Protein AF-A0AAE1NYM2-F1 (afdb_monomer)

Organism: NCBI:txid1843537

Sequence (283 aa):
MLSRGSVRLRVCVRASVSADPLTLTLTPPTHTPRRPSSTLPLPPPRNPYTPRTAQREEDVIERKRNKSQLTPWHYNKQHYKPPQPLTEDEEAMECLKTQRSLFGHYGSRSGINPSKAWPSKEELALEREWERVAHPHTVQHMIDISRKERQEEQMIIKQRQDDISRKLLSLEKWKNDLNTRVAKQEKLAREAKEKKERLIDEVRDILGFRVDPRDERFKEALELKEKEEKKRSKAAKKLAKEQRMLDQLRKEVEGKEEEKEGDKDDGEKEGDEGKSLHGKVIV

Foldseek 3Di:
DDDDDDDDDDDDDDDDDDDDDDDDDDDDDDDDDDDDPPPPPDPPPPPCPDVVNVVVVVVVVVVVVDPPPDDPVVVCVVVLQQDDQDDPVRVVVDDLVVLLVSCVSNNCNNVRDCVSVDDDPVRVVVVVVVCCVVPVDDPVRVVVVVVVVVVVVVVVVVVVVVVVVVVVVCVVVVVVVVVVVVVVVVVVVVVVVVVVVVLQVVLCVVVVDPDDCVDPVSVVSSVVVVVVVVVVVVVVVVVVVVVVVVVVVVCVVVVVVVVVVPPDDDDDDDDDDDDDDDDDDDD

Mean predicted aligned error: 18.76 Å

Structure (mmCIF, N/CA/C/O backbone):
data_AF-A0AAE1NYM2-F1
#
_entry.id   AF-A0AAE1NYM2-F1
#
loop_
_atom_site.group_PDB
_atom_site.id
_atom_site.type_symbol
_atom_site.label_atom_id
_atom_site.label_alt_id
_atom_site.label_comp_id
_atom_site.label_asym_id
_atom_site.label_entity_id
_atom_site.label_seq_id
_atom_site.pdbx_PDB_ins_code
_atom_site.Cartn_x
_atom_site.Cartn_y
_atom_site.Cartn_z
_atom_site.occupancy
_atom_site.B_iso_or_equiv
_atom_site.auth_seq_id
_atom_site.auth_comp_id
_atom_site.auth_asym_id
_atom_site.auth_atom_id
_atom_site.pdbx_PDB_model_num
ATOM 1 N N . MET A 1 1 ? 41.661 -15.047 13.854 1.00 42.00 1 MET A N 1
ATOM 2 C CA . MET A 1 1 ? 42.208 -15.784 12.698 1.00 42.00 1 MET A CA 1
ATOM 3 C C . MET A 1 1 ? 41.966 -14.966 11.438 1.00 42.00 1 MET A C 1
ATOM 5 O O . MET A 1 1 ? 40.845 -14.526 11.255 1.00 42.00 1 MET A O 1
ATOM 9 N N . LEU A 1 2 ? 43.025 -14.798 10.631 1.00 48.44 2 LEU A N 1
ATOM 10 C CA . LEU A 1 2 ? 43.040 -14.467 9.191 1.00 48.44 2 LEU A CA 1
ATOM 11 C C . LEU A 1 2 ? 42.565 -13.042 8.820 1.00 48.44 2 LEU A C 1
ATOM 13 O O . LEU A 1 2 ? 41.380 -12.767 8.753 1.00 48.44 2 LEU A O 1
ATOM 17 N N . SER A 1 3 ? 43.442 -12.034 8.786 1.00 37.88 3 SER A N 1
ATOM 18 C CA . SER A 1 3 ? 44.553 -11.735 7.850 1.00 37.88 3 SER A CA 1
ATOM 19 C C . SER A 1 3 ? 44.110 -10.829 6.691 1.00 37.88 3 SER A C 1
ATOM 21 O O . SER A 1 3 ? 43.335 -11.213 5.821 1.00 37.88 3 SER A O 1
ATOM 23 N N . A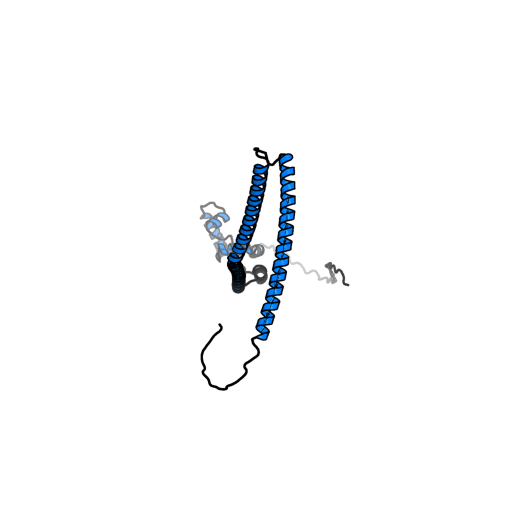RG A 1 4 ? 44.622 -9.592 6.724 1.00 50.31 4 ARG A N 1
ATOM 24 C CA . ARG A 1 4 ? 44.492 -8.549 5.700 1.00 50.31 4 ARG A CA 1
ATOM 25 C C . ARG A 1 4 ? 45.418 -8.885 4.527 1.00 50.31 4 ARG A C 1
ATOM 27 O O . ARG A 1 4 ? 46.620 -9.012 4.733 1.00 50.31 4 ARG A O 1
ATOM 34 N N . GLY A 1 5 ? 44.882 -8.959 3.310 1.00 41.53 5 GLY A N 1
ATOM 35 C CA . GLY A 1 5 ? 45.654 -9.165 2.081 1.00 41.53 5 GLY A CA 1
ATOM 36 C C . GLY A 1 5 ? 45.464 -8.013 1.098 1.00 41.53 5 GLY A C 1
ATOM 37 O O . GLY A 1 5 ? 44.485 -7.979 0.364 1.00 41.53 5 GLY A O 1
ATOM 38 N N . SER A 1 6 ? 46.405 -7.069 1.108 1.00 45.75 6 SER A N 1
ATOM 39 C CA . SER A 1 6 ? 46.578 -6.025 0.093 1.00 45.75 6 SER A CA 1
ATOM 40 C C . SER A 1 6 ? 47.388 -6.600 -1.068 1.00 45.75 6 SER A C 1
ATOM 42 O O . SER A 1 6 ? 48.475 -7.129 -0.840 1.00 45.75 6 SER A O 1
ATOM 44 N N . VAL A 1 7 ? 46.890 -6.496 -2.303 1.00 50.41 7 VAL A N 1
ATOM 45 C CA . VAL A 1 7 ? 47.630 -6.911 -3.504 1.00 50.41 7 VAL A CA 1
ATOM 46 C C . VAL A 1 7 ? 47.907 -5.683 -4.366 1.00 50.41 7 VAL A C 1
ATOM 48 O O . VAL A 1 7 ? 47.047 -5.184 -5.085 1.00 50.41 7 VAL A O 1
ATOM 51 N N . ARG A 1 8 ? 49.147 -5.190 -4.270 1.00 46.59 8 ARG A N 1
ATOM 52 C CA . ARG A 1 8 ? 49.779 -4.284 -5.237 1.00 46.59 8 ARG A CA 1
ATOM 53 C C . ARG A 1 8 ? 50.330 -5.124 -6.388 1.00 46.59 8 ARG A C 1
ATOM 55 O O . ARG A 1 8 ? 51.277 -5.880 -6.182 1.00 46.59 8 ARG A O 1
ATOM 62 N N . LEU A 1 9 ? 49.807 -4.948 -7.597 1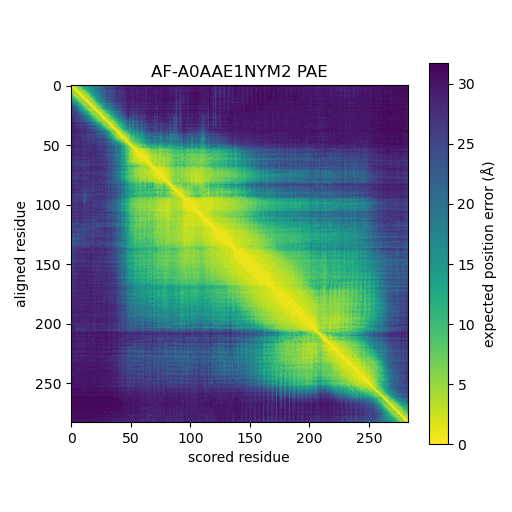.00 43.69 9 LEU A N 1
ATOM 63 C CA . LEU A 1 9 ? 50.438 -5.455 -8.815 1.00 43.69 9 LEU A CA 1
ATOM 64 C C . LEU A 1 9 ? 51.475 -4.434 -9.303 1.00 43.69 9 LEU A C 1
ATOM 66 O O . LEU A 1 9 ? 51.135 -3.362 -9.797 1.00 43.69 9 LEU A O 1
ATOM 70 N N . ARG A 1 10 ? 52.758 -4.766 -9.117 1.00 45.41 10 ARG A N 1
ATOM 71 C CA . ARG A 1 10 ? 53.887 -4.142 -9.818 1.00 45.41 10 ARG A CA 1
ATOM 72 C C . ARG A 1 10 ? 54.028 -4.824 -11.176 1.00 45.41 10 ARG A C 1
ATOM 74 O O . ARG A 1 10 ? 54.272 -6.025 -11.229 1.00 45.41 10 ARG A O 1
ATOM 81 N N . VAL A 1 11 ? 53.923 -4.059 -12.256 1.00 45.50 11 VAL A N 1
ATOM 82 C CA . VAL A 1 11 ? 54.334 -4.499 -13.593 1.00 45.50 11 VAL A CA 1
ATOM 83 C C . VAL A 1 11 ? 55.853 -4.336 -13.684 1.00 45.50 11 VAL A C 1
ATOM 85 O O . VAL A 1 11 ? 56.368 -3.221 -13.675 1.00 45.50 11 VAL A O 1
ATOM 88 N N . CYS A 1 12 ? 56.576 -5.456 -13.716 1.00 40.88 12 CYS A N 1
ATOM 89 C CA . CYS A 1 12 ? 57.997 -5.499 -14.046 1.00 40.88 12 CYS A CA 1
ATOM 90 C C . CYS A 1 12 ? 58.156 -5.524 -15.570 1.00 40.88 12 CYS A C 1
ATOM 92 O O . CYS A 1 12 ? 57.835 -6.519 -16.214 1.00 40.88 12 CYS A O 1
ATOM 94 N N . VAL A 1 13 ? 58.700 -4.448 -16.134 1.00 46.00 13 VAL A N 1
ATOM 95 C CA . VAL A 1 13 ? 59.264 -4.440 -17.487 1.00 46.00 13 VAL A CA 1
ATOM 96 C C . VAL A 1 13 ? 60.625 -5.134 -17.416 1.00 46.00 13 VAL A C 1
ATOM 98 O O . VAL A 1 13 ? 61.551 -4.629 -16.784 1.00 46.00 13 VAL A O 1
ATOM 101 N N . ARG A 1 14 ? 60.747 -6.310 -18.035 1.00 42.88 14 ARG A N 1
ATOM 102 C CA . ARG A 1 14 ? 62.030 -6.977 -18.290 1.00 42.88 14 ARG A CA 1
ATOM 103 C C . ARG A 1 14 ? 62.333 -6.814 -19.777 1.00 42.88 14 ARG A C 1
ATOM 105 O O . ARG A 1 14 ? 61.781 -7.527 -20.605 1.00 42.88 14 ARG A O 1
ATOM 112 N N . ALA A 1 15 ? 63.178 -5.842 -20.102 1.00 44.44 15 ALA A N 1
ATOM 113 C CA . ALA A 1 15 ? 63.802 -5.736 -21.412 1.00 44.44 15 ALA A CA 1
ATOM 114 C C . ALA A 1 15 ? 64.965 -6.738 -21.467 1.00 44.44 15 ALA A C 1
ATOM 116 O O . ALA A 1 15 ? 65.939 -6.598 -20.728 1.00 44.44 15 ALA A O 1
ATOM 117 N N . SER A 1 16 ? 64.848 -7.771 -22.299 1.00 43.16 16 SER A N 1
ATOM 118 C CA . SER A 1 16 ? 65.963 -8.643 -22.665 1.00 43.16 16 SER A CA 1
ATOM 119 C C . SER A 1 16 ? 66.613 -8.096 -23.930 1.00 43.16 16 SER A C 1
ATOM 121 O O . SER A 1 16 ? 66.047 -8.168 -25.018 1.00 43.16 16 SER A O 1
ATOM 123 N N . VAL A 1 17 ? 67.798 -7.524 -23.749 1.00 51.78 17 VAL A N 1
ATOM 124 C CA . VAL A 1 17 ? 68.746 -7.167 -24.802 1.00 51.78 17 VAL A CA 1
ATOM 125 C C . VAL A 1 17 ? 69.466 -8.451 -25.218 1.00 51.78 17 VAL A C 1
ATOM 127 O O . VAL A 1 17 ? 70.176 -9.033 -24.401 1.00 51.78 17 VAL A O 1
ATOM 130 N N . SER A 1 18 ? 69.296 -8.895 -26.463 1.00 41.56 18 SER A N 1
ATOM 131 C CA . SER A 1 18 ? 70.214 -9.838 -27.112 1.00 41.56 18 SER A CA 1
ATOM 132 C C . SER A 1 18 ? 70.901 -9.109 -28.258 1.00 41.56 18 SER A C 1
ATOM 134 O O . SER A 1 18 ? 70.262 -8.687 -29.220 1.00 41.56 18 SER A O 1
ATOM 136 N N . ALA A 1 19 ? 72.199 -8.895 -28.079 1.00 46.16 19 ALA A N 1
ATOM 137 C CA . ALA A 1 19 ? 73.098 -8.308 -29.049 1.00 46.16 19 ALA A CA 1
ATOM 138 C C . ALA A 1 19 ? 73.612 -9.404 -29.990 1.00 46.16 19 ALA A C 1
ATOM 140 O O . ALA A 1 19 ? 74.182 -10.383 -29.512 1.00 46.16 19 ALA A O 1
ATOM 141 N N . ASP A 1 20 ? 73.464 -9.198 -31.297 1.00 52.88 20 ASP A N 1
ATOM 142 C CA . ASP A 1 20 ? 74.155 -9.981 -32.321 1.00 52.88 20 ASP A CA 1
ATOM 143 C C . ASP A 1 20 ? 75.342 -9.164 -32.869 1.00 52.88 20 ASP A C 1
ATOM 145 O O . ASP A 1 20 ? 75.170 -7.990 -33.222 1.00 52.88 20 ASP A O 1
ATOM 149 N N . PRO A 1 21 ? 76.562 -9.732 -32.927 1.00 61.03 21 PRO A N 1
ATOM 150 C CA . PRO A 1 21 ? 77.734 -9.034 -33.434 1.00 61.03 21 PRO A CA 1
ATOM 151 C C . PRO A 1 21 ? 77.759 -9.020 -34.967 1.00 61.03 21 PRO A C 1
ATOM 153 O O . PRO A 1 21 ? 77.720 -10.052 -35.635 1.00 61.03 21 PRO A O 1
ATOM 156 N N . LEU A 1 22 ? 77.884 -7.814 -35.516 1.00 45.31 22 LEU A N 1
ATOM 157 C CA . LEU A 1 22 ? 78.084 -7.543 -36.935 1.00 45.31 22 LEU A CA 1
ATOM 158 C C . LEU A 1 22 ? 79.424 -8.124 -37.417 1.00 45.31 22 LEU A C 1
ATOM 160 O O . LEU A 1 22 ? 80.494 -7.627 -37.063 1.00 45.31 22 LEU A O 1
ATOM 164 N N . THR A 1 23 ? 79.373 -9.137 -38.279 1.00 49.97 23 THR A N 1
ATOM 165 C CA . THR A 1 23 ? 80.517 -9.572 -39.088 1.00 49.97 23 THR A CA 1
ATOM 166 C C . THR A 1 23 ? 80.634 -8.682 -40.324 1.00 49.97 23 THR A C 1
ATOM 168 O O . THR A 1 23 ? 79.839 -8.773 -41.258 1.00 49.97 23 THR A O 1
ATOM 171 N N . LEU A 1 24 ? 81.642 -7.810 -40.313 1.00 48.47 24 LEU A N 1
ATOM 172 C CA . LEU A 1 24 ? 82.114 -7.032 -41.457 1.00 48.47 24 LEU A CA 1
ATOM 173 C C . LEU A 1 24 ? 82.753 -7.962 -42.499 1.00 48.47 24 LEU A C 1
ATOM 175 O O . LEU A 1 24 ? 83.868 -8.440 -42.304 1.00 48.47 24 LEU A O 1
ATOM 179 N N . THR A 1 25 ? 82.086 -8.170 -43.633 1.00 50.03 25 THR A N 1
ATOM 180 C CA . THR A 1 25 ? 82.726 -8.688 -44.850 1.00 50.03 25 THR A CA 1
ATOM 181 C C . THR A 1 25 ? 82.863 -7.554 -45.858 1.00 50.03 25 THR A C 1
ATOM 183 O O . THR A 1 25 ? 81.870 -7.085 -46.414 1.00 50.03 25 THR A O 1
ATOM 186 N N . LEU A 1 26 ? 84.102 -7.103 -46.076 1.00 47.31 26 LEU A N 1
ATOM 187 C CA . LEU A 1 26 ? 84.468 -6.192 -47.157 1.00 47.31 26 LEU A CA 1
ATOM 188 C C . LEU A 1 26 ? 84.192 -6.855 -48.513 1.00 47.31 26 LEU A C 1
ATOM 190 O O . LEU A 1 26 ? 84.852 -7.825 -48.881 1.00 47.31 26 LEU A O 1
ATOM 194 N N . THR A 1 27 ? 83.259 -6.295 -49.279 1.00 62.53 27 THR A N 1
ATOM 195 C CA . THR A 1 27 ? 83.107 -6.564 -50.715 1.00 62.53 27 THR A CA 1
ATOM 196 C C . THR A 1 27 ? 83.867 -5.509 -51.534 1.00 62.53 27 THR A C 1
ATOM 198 O O . THR A 1 27 ? 83.816 -4.328 -51.181 1.00 62.53 27 THR A O 1
ATOM 201 N N . PRO A 1 28 ? 84.566 -5.894 -52.618 1.00 65.31 28 PRO A N 1
ATOM 202 C CA . PRO A 1 28 ? 85.389 -4.988 -53.423 1.00 65.31 28 PRO A CA 1
ATOM 203 C C . PRO A 1 28 ? 84.557 -3.985 -54.250 1.00 65.31 28 PRO A C 1
ATOM 205 O O . PRO A 1 28 ? 83.390 -4.250 -54.551 1.00 65.31 28 PRO A O 1
ATOM 208 N N . PRO A 1 29 ? 85.144 -2.839 -54.652 1.00 56.03 29 PRO A N 1
ATOM 209 C CA . PRO A 1 29 ? 84.437 -1.782 -55.367 1.00 56.03 29 PRO A CA 1
ATOM 210 C C . PRO A 1 29 ? 84.143 -2.191 -56.815 1.00 56.03 29 PRO A C 1
ATOM 212 O O . PRO A 1 29 ? 85.023 -2.202 -57.676 1.00 56.03 29 PRO A O 1
ATOM 215 N N . THR A 1 30 ? 82.880 -2.491 -57.107 1.00 52.22 30 THR A N 1
ATOM 216 C CA . THR A 1 30 ? 82.390 -2.606 -58.481 1.00 52.22 30 THR A CA 1
ATOM 217 C C . THR A 1 30 ? 82.239 -1.221 -59.103 1.00 52.22 30 THR A C 1
ATOM 219 O O . THR A 1 30 ? 81.479 -0.377 -58.629 1.00 52.22 30 THR A O 1
ATOM 222 N N . HIS A 1 31 ? 82.988 -1.033 -60.182 1.00 52.62 31 HIS A N 1
ATOM 223 C CA . HIS A 1 31 ? 82.957 0.046 -61.161 1.00 52.62 31 HIS A CA 1
ATOM 224 C C . HIS A 1 31 ? 81.547 0.630 -61.374 1.00 52.62 31 HIS A C 1
ATOM 226 O O . HIS A 1 31 ? 80.647 -0.044 -61.870 1.00 52.62 31 HIS A O 1
ATOM 232 N N . THR A 1 32 ? 81.358 1.906 -61.041 1.00 59.19 32 THR A N 1
ATOM 233 C CA . THR A 1 32 ? 80.152 2.665 -61.386 1.00 59.19 32 THR A CA 1
ATOM 234 C C . THR A 1 32 ? 80.145 2.949 -62.893 1.00 59.19 32 THR A C 1
ATOM 236 O O . THR A 1 32 ? 81.077 3.581 -63.400 1.00 59.19 32 THR A O 1
ATOM 239 N N . PRO A 1 33 ? 79.133 2.510 -63.662 1.00 58.22 33 PRO A N 1
ATOM 240 C CA . PRO A 1 33 ? 78.925 3.045 -64.995 1.00 58.22 33 PRO A CA 1
ATOM 241 C C . PRO A 1 33 ? 78.348 4.462 -64.891 1.00 58.22 33 PRO A C 1
ATOM 243 O O . PRO A 1 33 ? 77.471 4.760 -64.078 1.00 58.22 33 PRO A O 1
ATOM 246 N N . ARG A 1 34 ? 78.882 5.344 -65.739 1.00 54.34 34 ARG A N 1
ATOM 247 C CA . ARG A 1 34 ? 78.440 6.722 -65.975 1.00 54.34 34 ARG A CA 1
ATOM 248 C C . ARG A 1 34 ? 76.911 6.800 -66.059 1.00 54.34 34 ARG A C 1
ATOM 250 O O . ARG A 1 34 ? 76.305 6.183 -66.927 1.00 54.34 34 ARG A O 1
ATOM 257 N N . ARG A 1 35 ? 76.321 7.615 -65.182 1.00 55.53 35 ARG A N 1
ATOM 258 C CA . ARG A 1 35 ? 74.910 8.019 -65.179 1.00 55.53 35 ARG A CA 1
ATOM 259 C C . ARG A 1 35 ? 74.523 8.553 -66.571 1.00 55.53 35 ARG A C 1
ATOM 261 O O . ARG A 1 35 ? 75.029 9.616 -66.939 1.00 55.53 35 ARG A O 1
ATOM 268 N N . PRO A 1 36 ? 73.662 7.877 -67.353 1.00 55.28 36 PRO A N 1
ATOM 269 C CA . PRO A 1 36 ? 73.065 8.513 -68.516 1.00 55.28 36 PRO A CA 1
ATOM 270 C C . PRO A 1 36 ? 72.157 9.637 -68.011 1.00 55.28 36 PRO A C 1
ATOM 272 O O . PRO A 1 36 ? 71.431 9.472 -67.028 1.00 55.28 36 PRO A O 1
ATOM 275 N N . SER A 1 37 ? 72.239 10.804 -68.642 1.00 57.41 37 SER A N 1
ATOM 276 C CA . SER A 1 37 ? 71.341 11.932 -68.413 1.00 57.41 37 SER A CA 1
ATOM 277 C C . SER A 1 37 ? 69.893 11.455 -68.537 1.00 57.41 37 SER A C 1
ATOM 279 O O . SER A 1 37 ? 69.412 11.216 -69.643 1.00 57.41 37 SER A O 1
ATOM 281 N N . SER A 1 38 ? 69.210 11.273 -67.402 1.00 51.94 38 SER A N 1
ATOM 282 C CA . SER A 1 38 ? 67.797 10.917 -67.376 1.00 51.94 38 SER A CA 1
ATOM 283 C C . SER A 1 38 ? 66.991 12.140 -67.796 1.00 51.94 38 SER A C 1
ATOM 285 O O . SER A 1 38 ? 66.583 12.958 -66.969 1.00 51.94 38 SER A O 1
ATOM 287 N N . THR A 1 39 ? 66.763 12.276 -69.094 1.00 63.09 39 THR A N 1
ATOM 288 C CA . THR A 1 39 ? 65.594 12.991 -69.585 1.00 63.09 39 THR A CA 1
ATOM 289 C C . THR A 1 39 ? 64.398 12.200 -69.069 1.00 63.09 39 THR A C 1
ATOM 291 O O . THR A 1 39 ? 64.062 11.152 -69.618 1.00 63.09 39 THR A O 1
ATOM 294 N N . LEU A 1 40 ? 63.839 12.615 -67.929 1.00 66.81 40 LEU A N 1
ATOM 295 C CA . LEU A 1 40 ? 62.613 12.020 -67.412 1.00 66.81 40 LEU A CA 1
ATOM 296 C C . LEU A 1 40 ? 61.558 12.129 -68.523 1.00 66.81 40 LEU A C 1
ATOM 298 O O . LEU A 1 40 ? 61.316 13.245 -68.992 1.00 66.81 40 LEU A O 1
ATOM 302 N N . PRO A 1 41 ? 60.961 11.017 -68.987 1.00 66.50 41 PRO A N 1
ATOM 303 C CA . PRO A 1 41 ? 59.859 11.102 -69.926 1.00 66.50 41 PRO A CA 1
ATOM 304 C C . PRO A 1 41 ? 58.744 11.899 -69.251 1.00 66.50 41 PRO A C 1
ATOM 306 O O . PRO A 1 41 ? 58.377 11.617 -68.106 1.00 66.50 41 PRO A O 1
ATOM 309 N N . LEU A 1 42 ? 58.246 12.926 -69.943 1.00 68.88 42 LEU A N 1
ATOM 310 C CA . LEU A 1 42 ? 57.067 13.659 -69.499 1.00 68.88 42 LEU A CA 1
ATOM 311 C C . LEU A 1 42 ? 55.968 12.635 -69.174 1.00 68.88 42 LEU A C 1
ATOM 313 O O . LEU A 1 42 ? 55.764 11.709 -69.968 1.00 68.88 42 LEU A O 1
ATOM 317 N N . PRO A 1 43 ? 55.289 12.754 -68.017 1.00 72.12 43 PRO A N 1
ATOM 318 C CA . PRO A 1 43 ? 54.201 11.849 -67.694 1.00 72.12 43 PRO A CA 1
ATOM 319 C C . PRO A 1 43 ? 53.179 11.892 -68.838 1.00 72.12 43 PRO A C 1
ATOM 321 O O . PRO A 1 43 ? 52.923 12.977 -69.374 1.00 72.12 43 PRO A O 1
ATOM 324 N N . PRO A 1 44 ? 52.609 10.740 -69.235 1.00 71.75 44 PRO A N 1
ATOM 325 C CA . PRO A 1 44 ? 51.615 10.710 -70.297 1.00 71.75 44 PRO A CA 1
ATOM 326 C C . PRO A 1 44 ? 50.477 11.684 -69.958 1.00 71.75 44 PRO A C 1
ATOM 328 O O . PRO A 1 44 ? 50.159 11.851 -68.771 1.00 71.75 44 PRO A O 1
ATOM 331 N N . PRO A 1 45 ? 49.860 12.338 -70.962 1.00 67.06 45 PRO A N 1
ATOM 332 C CA . PRO A 1 45 ? 48.735 13.228 -70.716 1.00 67.06 45 PRO A CA 1
ATOM 333 C C . PRO A 1 45 ? 47.693 12.462 -69.903 1.00 67.06 45 PRO A C 1
ATOM 335 O O . PRO A 1 45 ? 47.274 11.370 -70.294 1.00 67.06 45 PRO A O 1
ATOM 338 N N . ARG A 1 46 ? 47.330 12.995 -68.727 1.00 62.12 46 ARG A N 1
ATOM 339 C CA . ARG A 1 46 ? 46.295 12.397 -67.878 1.00 62.12 46 ARG A CA 1
ATOM 340 C C . ARG A 1 46 ? 45.052 12.217 -68.737 1.00 62.12 46 ARG A C 1
ATOM 342 O O . ARG A 1 46 ? 44.451 13.208 -69.134 1.00 62.12 46 ARG A O 1
ATOM 349 N N . ASN A 1 47 ? 44.690 10.966 -69.016 1.00 66.38 47 ASN A N 1
ATOM 350 C CA . ASN A 1 47 ? 43.439 10.652 -69.684 1.00 66.38 47 ASN A CA 1
ATOM 351 C C . ASN A 1 47 ? 42.297 11.228 -68.820 1.00 66.38 47 ASN A C 1
ATOM 353 O O . ASN A 1 47 ? 42.157 10.801 -67.670 1.00 66.38 47 ASN A O 1
ATOM 357 N N . PRO A 1 48 ? 41.517 12.208 -69.314 1.00 60.81 48 PRO A N 1
ATOM 358 C CA . PRO A 1 48 ? 40.457 12.844 -68.532 1.00 60.81 48 PRO A CA 1
ATOM 359 C C . PRO A 1 48 ? 39.298 11.886 -68.212 1.00 60.81 48 PRO A C 1
ATOM 361 O O . PRO A 1 48 ? 38.476 12.189 -67.354 1.00 60.81 48 PRO A O 1
ATOM 364 N N . TYR A 1 49 ? 39.269 10.692 -68.815 1.00 61.06 49 TYR A N 1
ATOM 365 C CA . TYR A 1 49 ? 38.198 9.705 -68.669 1.00 61.06 49 TYR A CA 1
ATOM 366 C C . TYR A 1 49 ? 38.557 8.539 -67.737 1.00 61.06 49 TYR A C 1
ATOM 368 O O . TYR A 1 49 ? 38.374 7.372 -68.076 1.00 61.06 49 TYR A O 1
ATOM 376 N N . THR A 1 50 ? 39.074 8.827 -66.542 1.00 65.94 50 THR A N 1
ATOM 377 C CA . THR A 1 50 ? 39.057 7.833 -65.457 1.00 65.94 50 THR A CA 1
ATOM 378 C C . THR A 1 50 ? 37.726 7.942 -64.696 1.00 65.94 50 THR A C 1
ATOM 380 O O . THR A 1 50 ? 37.245 9.049 -64.475 1.00 65.94 50 THR A O 1
ATOM 383 N N . PRO A 1 51 ? 37.097 6.851 -64.229 1.00 66.44 51 PRO A N 1
ATOM 384 C CA . PRO A 1 51 ? 35.816 6.935 -63.505 1.00 66.44 51 PRO A CA 1
ATOM 385 C C . PRO A 1 51 ? 35.890 7.832 -62.253 1.00 66.44 51 PRO A C 1
ATOM 387 O O . PRO A 1 51 ? 34.921 8.485 -61.879 1.00 66.44 51 PRO A O 1
ATOM 390 N N . ARG A 1 52 ? 37.084 7.955 -61.657 1.00 64.69 52 ARG A N 1
ATOM 391 C CA . ARG A 1 52 ? 37.365 8.871 -60.544 1.00 64.69 52 ARG A CA 1
ATOM 392 C C . ARG A 1 52 ? 37.379 10.350 -60.954 1.00 64.69 52 ARG A C 1
ATOM 394 O O . ARG A 1 52 ? 37.119 11.203 -60.111 1.00 64.69 52 ARG A O 1
ATOM 401 N N . THR A 1 53 ? 37.732 10.675 -62.200 1.00 72.12 53 THR A N 1
ATOM 402 C CA . THR A 1 53 ? 37.646 12.049 -62.723 1.00 72.12 53 THR A CA 1
ATOM 403 C C . THR A 1 53 ? 36.207 12.405 -63.091 1.00 72.12 53 THR A C 1
ATOM 405 O O . THR A 1 53 ? 35.778 13.493 -62.727 1.00 72.12 53 THR A O 1
ATOM 408 N N . ALA A 1 54 ? 35.430 11.464 -63.639 1.00 75.00 54 ALA A N 1
ATOM 409 C CA . ALA A 1 54 ? 34.007 11.665 -63.939 1.00 75.00 54 ALA A CA 1
ATOM 410 C C . ALA A 1 54 ? 33.159 11.996 -62.691 1.00 75.00 54 ALA A C 1
ATOM 412 O O . ALA A 1 54 ? 32.452 12.998 -62.684 1.00 75.00 54 ALA A O 1
ATOM 413 N N . GLN A 1 55 ? 33.304 11.241 -61.592 1.00 74.44 55 GLN A N 1
ATOM 414 C CA . GLN A 1 55 ? 32.586 11.525 -60.332 1.00 74.44 55 GLN A CA 1
ATOM 415 C C . GLN A 1 55 ? 32.901 12.922 -59.774 1.00 74.44 55 GLN A C 1
ATOM 417 O O . GLN A 1 55 ? 32.024 13.641 -59.309 1.00 74.44 55 GLN A O 1
ATOM 422 N N . ARG A 1 56 ? 34.169 13.344 -59.861 1.00 77.44 56 ARG A N 1
ATOM 423 C CA . ARG A 1 56 ? 34.588 14.680 -59.412 1.00 77.44 56 ARG A CA 1
ATOM 424 C C . ARG A 1 56 ? 33.987 15.787 -60.272 1.00 77.44 56 ARG A C 1
ATOM 426 O O . ARG A 1 56 ? 33.686 16.859 -59.755 1.00 77.44 56 ARG A O 1
ATOM 433 N N . GLU A 1 57 ? 33.851 15.556 -61.574 1.00 83.94 57 GLU A N 1
ATOM 434 C CA . GLU A 1 57 ? 33.204 16.497 -62.488 1.00 83.94 57 GLU A CA 1
ATOM 435 C C . GLU A 1 57 ? 31.704 16.603 -62.194 1.00 83.94 57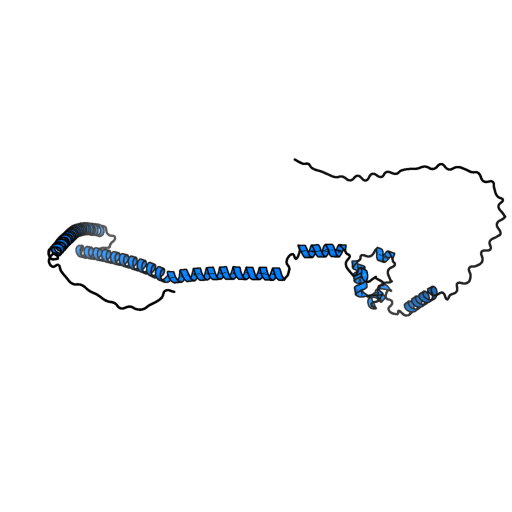 GLU A C 1
ATOM 437 O O . GLU A 1 57 ? 31.188 17.717 -62.097 1.00 83.94 57 GLU A O 1
ATOM 442 N N . GLU A 1 58 ? 31.027 15.478 -61.953 1.00 81.31 58 GLU A N 1
ATOM 443 C CA . GLU A 1 58 ? 29.624 15.432 -61.522 1.00 81.31 58 GLU A CA 1
ATOM 444 C C . GLU A 1 58 ? 29.408 16.205 -60.214 1.00 81.31 58 GLU A C 1
ATOM 446 O O . GLU A 1 58 ? 28.553 17.092 -60.174 1.00 81.31 58 GLU A O 1
ATOM 451 N N . ASP A 1 59 ? 30.250 15.988 -59.199 1.00 81.00 59 ASP A N 1
ATOM 452 C CA . ASP A 1 59 ? 30.213 16.733 -57.932 1.00 81.00 59 ASP A CA 1
ATOM 453 C C . ASP A 1 59 ? 30.354 18.248 -58.147 1.00 81.00 59 ASP A C 1
ATOM 455 O O . ASP A 1 59 ? 29.672 19.061 -57.514 1.00 81.00 59 ASP A O 1
ATOM 459 N N . VAL A 1 60 ? 31.257 18.663 -59.043 1.00 85.00 60 VAL A N 1
ATOM 460 C CA . VAL A 1 60 ? 31.466 20.080 -59.376 1.00 85.00 60 VAL A CA 1
ATOM 461 C C . VAL A 1 60 ? 30.245 20.655 -60.096 1.00 85.00 60 VAL A C 1
ATOM 463 O O . VAL A 1 60 ? 29.859 21.798 -59.830 1.00 85.00 60 VAL A O 1
ATOM 466 N N . ILE A 1 61 ? 29.614 19.885 -60.982 1.00 87.50 61 ILE A N 1
ATOM 467 C CA . ILE A 1 61 ? 28.389 20.291 -61.674 1.00 87.50 61 ILE A CA 1
ATOM 468 C C . ILE A 1 61 ? 27.224 20.399 -60.679 1.00 87.50 61 ILE A C 1
ATOM 470 O O . ILE A 1 61 ? 26.493 21.389 -60.712 1.00 87.50 61 ILE A O 1
ATOM 474 N N . GLU A 1 62 ? 27.057 19.446 -59.762 1.00 83.25 62 GLU A N 1
ATOM 475 C CA . GLU A 1 62 ? 26.023 19.495 -58.721 1.00 83.25 62 GLU A CA 1
ATOM 476 C C . GLU A 1 62 ? 26.191 20.699 -57.794 1.00 83.25 62 GLU A C 1
ATOM 478 O O . GLU A 1 62 ? 25.217 21.402 -57.511 1.00 83.25 62 GLU A O 1
ATOM 483 N N . ARG A 1 63 ? 27.431 21.016 -57.399 1.00 83.50 63 ARG A N 1
ATOM 484 C CA . ARG A 1 63 ? 27.728 22.238 -56.635 1.00 83.50 63 ARG A CA 1
ATOM 485 C C . ARG A 1 63 ? 27.304 23.496 -57.387 1.00 83.50 63 ARG A C 1
ATOM 487 O O . ARG A 1 63 ? 26.724 24.385 -56.776 1.00 83.50 63 ARG A O 1
ATOM 494 N N . LYS A 1 64 ? 27.540 23.565 -58.703 1.00 86.44 64 LYS A N 1
ATOM 495 C CA . LYS A 1 64 ? 27.104 24.695 -59.547 1.00 86.44 64 LYS A CA 1
ATOM 496 C C . LYS A 1 64 ? 25.583 24.751 -59.734 1.00 86.44 64 LYS A C 1
ATOM 498 O O . LYS A 1 64 ? 25.037 25.836 -59.909 1.00 86.44 64 LYS A O 1
ATOM 503 N N . ARG A 1 65 ? 24.886 23.607 -59.701 1.00 86.44 65 ARG A N 1
ATOM 504 C CA . ARG A 1 65 ? 23.412 23.539 -59.755 1.00 86.44 65 ARG A CA 1
ATOM 505 C C . ARG A 1 65 ? 22.758 24.019 -58.462 1.00 86.44 65 ARG A C 1
ATOM 507 O O . ARG A 1 65 ? 21.621 24.492 -58.503 1.00 86.44 65 ARG A O 1
ATOM 514 N N . ASN A 1 66 ? 23.449 23.906 -57.330 1.00 84.62 66 ASN A N 1
ATOM 515 C CA . ASN A 1 66 ? 22.932 24.360 -56.050 1.00 84.62 66 ASN A CA 1
ATOM 516 C C . ASN A 1 66 ? 22.869 25.899 -55.982 1.00 84.62 66 ASN A C 1
ATOM 518 O O . ASN A 1 66 ? 23.878 26.575 -55.803 1.00 84.62 66 ASN A O 1
ATOM 522 N N . LYS A 1 67 ? 21.658 26.456 -56.089 1.00 87.12 67 LYS A N 1
ATOM 523 C CA . LYS A 1 67 ? 21.397 27.905 -56.005 1.00 87.12 67 LYS A CA 1
ATOM 524 C C . LYS A 1 67 ? 21.156 28.408 -54.583 1.00 87.12 67 LYS A C 1
ATOM 526 O O . LYS A 1 67 ? 21.012 29.610 -54.393 1.00 87.12 67 LYS A O 1
ATOM 531 N N . SER A 1 68 ? 21.071 27.515 -53.597 1.00 85.19 68 SER A N 1
ATOM 532 C CA . SER A 1 68 ? 20.654 27.887 -52.245 1.00 85.19 68 SER A CA 1
ATOM 533 C C . SER A 1 68 ? 21.729 28.666 -51.478 1.00 85.19 68 SER A C 1
ATOM 535 O O . SER A 1 68 ? 21.422 29.291 -50.471 1.00 85.19 68 SER A O 1
ATOM 537 N N . GLN A 1 69 ? 22.983 28.643 -51.951 1.00 83.69 69 GLN A N 1
ATOM 538 C CA . GLN A 1 69 ? 24.160 29.225 -51.286 1.00 83.69 69 GLN A CA 1
ATOM 539 C C . GLN A 1 69 ? 24.411 28.697 -49.859 1.00 83.69 69 GLN A C 1
ATOM 541 O O . GLN A 1 69 ? 25.300 29.188 -49.166 1.00 83.69 69 GLN A O 1
ATOM 546 N N . LEU A 1 70 ? 23.675 27.672 -49.411 1.00 86.50 70 LEU A N 1
ATOM 547 C CA . LEU A 1 70 ? 23.931 27.020 -48.132 1.00 86.50 70 LEU A CA 1
ATOM 548 C C . LEU A 1 70 ? 25.248 26.240 -48.184 1.00 86.50 70 LEU A C 1
ATOM 550 O O . LEU A 1 70 ? 25.634 25.694 -49.222 1.00 86.50 70 LEU A O 1
ATOM 554 N N . THR A 1 71 ? 25.911 26.123 -47.030 1.00 87.81 71 THR A N 1
ATOM 555 C CA . THR A 1 71 ? 27.057 25.216 -46.916 1.00 87.81 71 THR A CA 1
ATOM 556 C C . THR A 1 71 ? 26.606 23.775 -47.202 1.00 87.81 71 THR A C 1
ATOM 558 O O . THR A 1 71 ? 25.456 23.430 -46.900 1.00 87.81 71 THR A O 1
ATOM 561 N N . PRO A 1 72 ? 27.482 22.903 -47.743 1.00 84.19 72 PRO A N 1
ATOM 562 C CA . PRO A 1 72 ? 27.116 21.522 -48.072 1.00 84.19 72 PRO A CA 1
ATOM 563 C C . PRO A 1 72 ? 26.467 20.770 -46.905 1.00 84.19 72 PRO A C 1
ATOM 565 O O . PRO A 1 72 ? 25.526 20.008 -47.098 1.00 84.19 72 PRO A O 1
ATOM 568 N N . TRP A 1 73 ? 26.913 21.050 -45.679 1.00 82.69 73 TRP A N 1
ATOM 569 C CA . TRP A 1 73 ? 26.340 20.474 -44.467 1.00 82.69 73 TRP A CA 1
ATOM 570 C C . TRP A 1 73 ? 24.879 20.893 -44.234 1.00 82.69 73 TRP A C 1
ATOM 572 O O . TRP A 1 73 ? 24.016 20.035 -44.052 1.00 82.69 73 TRP A O 1
ATOM 582 N N . HIS A 1 74 ? 24.571 22.196 -44.292 1.00 86.31 74 HIS A N 1
ATOM 583 C CA . HIS A 1 74 ? 23.196 22.676 -44.106 1.00 86.31 74 HIS A CA 1
ATOM 584 C C . HIS A 1 74 ? 22.278 22.235 -45.249 1.00 86.31 74 HIS A C 1
ATOM 586 O O . HIS A 1 74 ? 21.124 21.879 -45.012 1.00 86.31 74 HIS A O 1
ATOM 592 N N . TYR A 1 75 ? 22.801 22.212 -46.477 1.00 87.75 75 TYR A N 1
ATOM 593 C CA . TYR A 1 75 ? 22.086 21.702 -47.641 1.00 87.75 75 TYR A CA 1
ATOM 594 C C . TYR A 1 75 ? 21.712 20.222 -47.464 1.00 87.75 75 TYR A C 1
ATOM 596 O O . TYR A 1 75 ? 20.549 19.854 -47.623 1.00 87.75 75 TYR A O 1
ATOM 604 N N . ASN A 1 76 ? 22.665 19.377 -47.057 1.00 87.56 76 ASN A N 1
ATOM 605 C CA . ASN A 1 76 ? 22.409 17.956 -46.816 1.00 87.56 76 ASN A CA 1
ATOM 606 C C . ASN A 1 76 ? 21.366 17.745 -45.715 1.00 87.56 76 ASN A C 1
ATOM 608 O O . ASN A 1 76 ? 20.461 16.929 -45.883 1.00 87.56 76 ASN A O 1
ATOM 612 N N . LYS A 1 77 ? 21.430 18.545 -44.645 1.00 85.81 77 LYS A N 1
ATOM 613 C CA . LYS A 1 77 ? 20.441 18.524 -43.562 1.00 85.81 77 LYS A CA 1
ATOM 614 C C . LYS A 1 77 ? 19.031 18.880 -44.049 1.00 85.81 77 LYS A C 1
ATOM 616 O O . LYS A 1 77 ? 18.083 18.191 -43.690 1.00 85.81 77 LYS A O 1
ATOM 621 N N . GLN A 1 78 ? 18.882 19.917 -44.876 1.00 87.88 78 GLN A N 1
ATOM 622 C CA . GLN A 1 78 ? 17.581 20.325 -45.425 1.00 87.88 78 GLN A CA 1
ATOM 623 C C . GLN A 1 78 ? 16.995 19.283 -46.391 1.00 87.88 78 GLN A C 1
ATOM 625 O O . GLN A 1 78 ? 15.779 19.131 -46.480 1.00 87.88 78 GLN A O 1
ATOM 630 N N . HIS A 1 79 ? 17.855 18.554 -47.102 1.00 87.31 79 HIS A N 1
ATOM 631 C CA . HIS A 1 79 ? 17.455 17.560 -48.098 1.00 87.31 79 HIS A CA 1
ATOM 632 C C . HIS A 1 79 ? 17.494 16.112 -47.594 1.00 87.31 79 HIS A C 1
ATOM 634 O O . HIS A 1 79 ? 17.423 15.194 -48.410 1.00 87.31 79 HIS A O 1
ATOM 640 N N . TYR A 1 80 ? 17.605 15.897 -46.277 1.00 85.12 80 TYR A N 1
ATOM 641 C CA . TYR A 1 80 ? 17.688 14.566 -45.658 1.00 85.12 80 TYR A CA 1
ATOM 642 C C . TYR A 1 80 ? 18.726 13.652 -46.328 1.00 85.12 80 TYR A C 1
ATOM 644 O O . TYR A 1 80 ? 18.538 12.439 -46.459 1.00 85.12 80 TYR A O 1
ATOM 652 N N . LYS A 1 81 ? 19.835 14.244 -46.778 1.00 85.00 81 LYS A N 1
ATOM 653 C CA . LYS A 1 81 ? 20.983 13.503 -47.288 1.00 85.00 81 LYS A CA 1
ATOM 654 C C . LYS A 1 81 ? 21.899 13.184 -46.108 1.00 85.00 81 LYS A C 1
ATOM 656 O O . LYS A 1 81 ? 22.125 14.074 -45.282 1.00 85.00 81 LYS A O 1
ATOM 661 N N . PRO A 1 82 ? 22.425 11.952 -46.015 1.00 82.75 82 PRO A N 1
ATOM 662 C CA . PRO A 1 82 ? 23.390 11.635 -44.978 1.00 82.75 82 PRO A CA 1
ATOM 663 C C . PRO A 1 82 ? 24.610 12.567 -45.096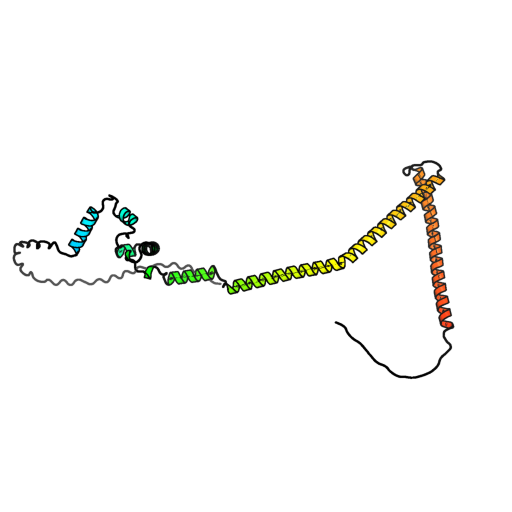 1.00 82.75 82 PRO A C 1
ATOM 665 O O . PRO A 1 82 ? 24.887 13.099 -46.184 1.00 82.75 82 PRO A O 1
ATOM 668 N N . PRO A 1 83 ? 25.353 12.792 -43.996 1.00 78.81 83 PRO A N 1
ATOM 669 C CA . PRO A 1 83 ? 26.708 13.320 -44.112 1.00 78.81 83 PRO A CA 1
ATOM 670 C C . PRO A 1 83 ? 27.527 12.417 -45.048 1.00 78.81 83 PRO A C 1
ATOM 672 O O . PRO A 1 83 ? 27.099 11.310 -45.382 1.00 78.81 83 PRO A O 1
ATOM 675 N N . GLN A 1 84 ? 28.679 12.903 -45.519 1.00 74.31 84 GLN A N 1
ATOM 676 C CA . GLN A 1 84 ? 29.561 12.060 -46.331 1.00 74.31 84 GLN A CA 1
ATOM 677 C C . GLN A 1 84 ? 29.767 10.710 -45.630 1.00 74.31 84 GLN A C 1
ATOM 679 O O . GLN A 1 84 ? 29.843 10.705 -44.397 1.00 74.31 84 GLN A O 1
ATOM 684 N N . PRO A 1 85 ? 29.768 9.591 -46.385 1.00 69.12 85 PRO A N 1
ATOM 685 C CA . PRO A 1 85 ? 29.945 8.279 -45.784 1.00 69.12 85 PRO A CA 1
ATOM 686 C C . PRO A 1 85 ? 31.219 8.328 -44.954 1.00 69.12 85 PRO A C 1
ATOM 688 O O . PRO A 1 85 ? 32.253 8.784 -45.452 1.00 69.12 85 PRO A O 1
ATOM 691 N N . LEU A 1 86 ? 31.100 7.943 -43.686 1.00 71.62 86 LEU A N 1
ATOM 692 C CA . LEU A 1 86 ? 32.235 7.962 -42.786 1.00 71.62 86 LEU A CA 1
ATOM 693 C C . LEU A 1 86 ? 33.326 7.075 -43.370 1.00 71.62 86 LEU A C 1
ATOM 695 O O . LEU A 1 86 ? 33.062 5.997 -43.907 1.00 71.62 86 LEU A O 1
ATOM 699 N N . THR A 1 87 ? 34.559 7.551 -43.290 1.00 79.19 87 THR A N 1
ATOM 700 C CA . THR A 1 87 ? 35.704 6.676 -43.526 1.00 79.19 87 THR A CA 1
ATOM 701 C C . THR A 1 87 ? 35.749 5.593 -42.445 1.00 79.19 87 THR A C 1
ATOM 703 O O . THR A 1 87 ? 35.219 5.777 -41.349 1.00 79.19 87 THR A O 1
ATOM 706 N N . GLU A 1 88 ? 36.383 4.455 -42.732 1.00 76.06 88 GLU A N 1
ATOM 707 C CA . GLU A 1 88 ? 36.485 3.339 -41.775 1.00 76.06 88 GLU A CA 1
ATOM 708 C C . GLU A 1 88 ? 37.092 3.786 -40.428 1.00 76.06 88 GLU A C 1
ATOM 710 O O . GLU A 1 88 ? 36.648 3.349 -39.365 1.00 76.06 88 GLU A O 1
ATOM 715 N N . ASP A 1 89 ? 38.040 4.726 -40.471 1.00 76.19 89 ASP A N 1
ATOM 716 C CA . ASP A 1 89 ? 38.665 5.326 -39.290 1.00 76.19 89 ASP A CA 1
ATOM 717 C C . ASP A 1 89 ? 37.693 6.228 -38.507 1.00 76.19 89 ASP A C 1
ATOM 719 O O . ASP A 1 89 ? 37.647 6.186 -37.277 1.00 76.19 89 ASP A O 1
ATOM 723 N N . GLU A 1 90 ? 36.874 7.025 -39.198 1.00 77.12 90 GLU A N 1
ATOM 724 C CA . GLU A 1 90 ? 35.846 7.864 -38.566 1.00 77.12 90 GLU A CA 1
ATOM 725 C C . GLU A 1 90 ? 34.737 7.008 -37.939 1.00 77.12 90 GLU A C 1
ATOM 727 O O . GLU A 1 90 ? 34.274 7.308 -36.837 1.00 77.12 90 GLU A O 1
ATOM 732 N N . GLU A 1 91 ? 34.361 5.897 -38.581 1.00 77.56 91 GLU A N 1
ATOM 733 C CA . GLU A 1 91 ? 33.455 4.912 -37.987 1.00 77.56 91 GLU A CA 1
ATOM 734 C C . GLU A 1 91 ? 34.046 4.253 -36.735 1.00 77.56 91 GLU A C 1
ATOM 736 O O . GLU A 1 91 ? 33.306 3.907 -35.818 1.00 77.56 91 GLU A O 1
ATOM 741 N N . ALA A 1 92 ? 35.357 4.035 -36.658 1.00 77.88 92 ALA A N 1
ATOM 742 C CA . ALA A 1 92 ? 35.966 3.457 -35.460 1.00 77.88 92 ALA A CA 1
ATOM 743 C C . ALA A 1 92 ? 35.994 4.450 -34.283 1.00 77.88 92 ALA A C 1
ATOM 745 O O . ALA A 1 92 ? 35.890 4.045 -33.124 1.00 77.88 92 ALA A O 1
ATOM 746 N N . MET A 1 93 ? 36.117 5.746 -34.583 1.00 78.56 93 MET A N 1
ATOM 747 C CA . MET A 1 93 ? 36.181 6.821 -33.588 1.00 78.56 93 MET A CA 1
ATOM 748 C C . MET A 1 93 ? 34.799 7.270 -33.094 1.00 78.56 93 MET A C 1
ATOM 750 O O . MET A 1 93 ? 34.677 7.786 -31.980 1.00 78.56 93 MET A O 1
ATOM 754 N N . GLU A 1 94 ? 33.747 7.087 -33.895 1.00 81.69 94 GLU A N 1
ATOM 755 C CA . GLU A 1 94 ? 32.388 7.419 -33.481 1.00 81.69 94 GLU A CA 1
ATOM 756 C C . GLU A 1 94 ? 31.821 6.451 -32.434 1.00 81.69 94 GLU A C 1
ATOM 758 O O . GLU A 1 94 ? 31.942 5.230 -32.512 1.00 81.69 94 GLU A O 1
ATOM 763 N N . CYS A 1 95 ? 31.088 7.007 -31.467 1.00 89.56 95 CYS A N 1
ATOM 764 C CA . CYS A 1 95 ? 30.329 6.209 -30.514 1.00 89.56 95 CYS A CA 1
ATOM 765 C C . CYS A 1 95 ? 29.218 5.415 -31.225 1.00 89.56 95 CYS A C 1
ATOM 767 O O . CYS A 1 95 ? 28.482 5.962 -32.052 1.00 89.56 95 CYS A O 1
ATOM 769 N N . LEU A 1 96 ? 28.998 4.162 -30.802 1.00 91.00 96 LEU A N 1
ATOM 770 C CA . LEU A 1 96 ? 27.904 3.307 -31.287 1.00 91.00 96 LEU A CA 1
ATOM 771 C C . LEU A 1 96 ? 26.536 4.001 -31.230 1.00 91.00 96 LEU A C 1
ATOM 773 O O . LEU A 1 96 ? 25.712 3.824 -32.123 1.00 91.00 96 LEU A O 1
ATOM 777 N N . LYS A 1 97 ? 26.291 4.839 -30.215 1.00 92.62 97 LYS A N 1
ATOM 778 C CA . LYS A 1 97 ? 25.053 5.624 -30.095 1.00 92.62 97 LYS A CA 1
ATOM 779 C C . LYS A 1 97 ? 24.836 6.552 -31.296 1.00 92.62 97 LYS A C 1
ATOM 781 O O . LYS A 1 97 ? 23.718 6.638 -31.804 1.00 92.62 97 LYS A O 1
ATOM 786 N N . THR A 1 98 ? 25.886 7.234 -31.750 1.00 91.00 98 THR A N 1
ATOM 787 C CA . THR A 1 98 ? 25.832 8.140 -32.906 1.00 91.00 98 THR A CA 1
ATOM 788 C C . THR A 1 98 ? 25.572 7.354 -34.185 1.00 91.00 98 THR A C 1
ATOM 790 O O . THR A 1 98 ? 24.684 7.722 -34.949 1.00 91.00 98 THR A O 1
ATOM 793 N N . GLN A 1 99 ? 26.234 6.208 -34.353 1.00 90.38 99 GLN A N 1
ATOM 794 C CA . GLN A 1 99 ? 26.044 5.330 -35.510 1.00 90.38 99 GLN A CA 1
ATOM 795 C C . GLN A 1 99 ? 24.623 4.765 -35.591 1.00 90.38 99 GLN A C 1
ATOM 797 O O . GLN A 1 99 ? 23.976 4.825 -36.636 1.00 90.38 99 GLN A O 1
ATOM 802 N N . ARG A 1 100 ? 24.092 4.274 -34.465 1.00 93.00 100 ARG A N 1
ATOM 803 C CA . ARG A 1 100 ? 22.702 3.801 -34.358 1.00 93.00 100 ARG A CA 1
ATOM 804 C C . ARG A 1 100 ? 21.714 4.919 -34.706 1.00 93.00 100 ARG A C 1
ATOM 806 O O . ARG A 1 100 ? 20.753 4.685 -35.434 1.00 93.00 100 ARG A O 1
ATOM 813 N N . SER A 1 101 ? 21.980 6.142 -34.243 1.00 92.56 101 SER A N 1
ATOM 814 C CA . SER A 1 101 ? 21.170 7.319 -34.573 1.00 92.56 101 SER A CA 1
ATOM 815 C C . SER A 1 101 ? 21.226 7.659 -36.066 1.00 92.56 101 SER A C 1
ATOM 817 O O . SER A 1 101 ? 20.181 7.822 -36.692 1.00 92.56 101 SER A O 1
ATOM 819 N N . LEU A 1 102 ? 22.417 7.713 -36.668 1.00 90.25 102 LEU A N 1
ATOM 820 C CA . LEU A 1 102 ? 22.602 7.975 -38.100 1.00 90.25 102 LEU A CA 1
ATOM 821 C C . LEU A 1 102 ? 21.872 6.943 -38.965 1.00 90.25 102 LEU A C 1
ATOM 823 O O . LEU A 1 102 ? 21.160 7.320 -39.899 1.00 90.25 102 LEU A O 1
ATOM 827 N N . PHE A 1 103 ? 21.985 5.660 -38.615 1.00 92.12 103 PHE A N 1
ATOM 828 C CA . PHE A 1 103 ? 21.250 4.592 -39.284 1.00 92.12 103 PHE A CA 1
ATOM 829 C C . PHE A 1 103 ? 19.732 4.749 -39.107 1.00 92.12 103 PHE A C 1
ATOM 831 O O . PHE A 1 103 ? 18.989 4.573 -40.065 1.00 92.12 103 PHE A O 1
ATOM 838 N N . GLY A 1 104 ? 19.255 5.156 -37.927 1.00 92.25 104 GLY A N 1
ATOM 839 C CA . GLY A 1 104 ? 17.834 5.440 -37.698 1.00 92.25 104 GLY A CA 1
ATOM 840 C C . GLY A 1 104 ? 17.282 6.587 -38.557 1.00 92.25 104 GLY A C 1
ATOM 841 O O . GLY A 1 104 ? 16.153 6.504 -39.031 1.00 92.25 104 GLY A O 1
ATOM 842 N N . HIS A 1 105 ? 18.074 7.637 -38.800 1.00 90.75 105 HIS A N 1
ATOM 843 C CA . HIS A 1 105 ? 17.640 8.800 -39.585 1.00 90.75 105 HIS A CA 1
ATOM 844 C C . HIS A 1 105 ? 17.722 8.576 -41.100 1.00 90.75 105 HIS A C 1
ATOM 846 O O . HIS A 1 105 ? 16.829 8.996 -41.832 1.00 90.75 105 HIS A O 1
ATOM 852 N N . TYR A 1 106 ? 18.798 7.947 -41.582 1.00 90.44 106 TYR A N 1
ATOM 853 C CA . TYR A 1 106 ? 19.092 7.844 -43.019 1.00 90.44 106 TYR A CA 1
ATOM 854 C C . TYR A 1 106 ? 18.974 6.414 -43.573 1.00 90.44 106 TYR A C 1
ATOM 856 O O . TYR A 1 106 ? 19.075 6.208 -44.787 1.00 90.44 106 TYR A O 1
ATOM 864 N N . GLY A 1 107 ? 18.763 5.416 -42.714 1.00 90.50 107 GLY A N 1
ATOM 865 C CA . GLY A 1 107 ? 18.697 4.005 -43.086 1.00 90.50 107 GLY A CA 1
ATOM 866 C C . GLY A 1 107 ? 20.003 3.507 -43.705 1.00 90.50 107 GLY A C 1
ATOM 867 O O . GLY A 1 107 ? 21.101 3.956 -43.368 1.00 90.50 107 GLY A O 1
ATOM 868 N N . SER A 1 108 ? 19.877 2.626 -44.699 1.00 89.38 108 SER A N 1
ATOM 869 C CA . SER A 1 108 ? 21.008 2.047 -45.438 1.00 89.38 108 SER A CA 1
ATOM 870 C C . SER A 1 108 ? 21.834 3.071 -46.223 1.00 89.38 108 SER A C 1
ATOM 872 O O . SER A 1 108 ? 22.970 2.781 -46.583 1.00 89.38 108 SER A O 1
ATOM 874 N N . ARG A 1 109 ? 21.306 4.281 -46.472 1.00 88.50 109 ARG A N 1
ATOM 875 C CA . ARG A 1 109 ? 22.054 5.352 -47.157 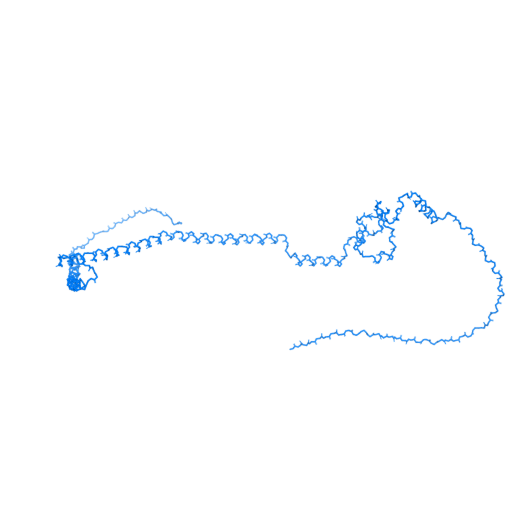1.00 88.50 109 ARG A CA 1
ATOM 876 C C . ARG A 1 109 ? 23.214 5.884 -46.317 1.00 88.50 109 ARG A C 1
ATOM 878 O O . ARG A 1 109 ? 24.114 6.495 -46.876 1.00 88.50 109 ARG A O 1
ATOM 885 N N . SER A 1 110 ? 23.185 5.667 -44.999 1.00 86.88 110 SER A N 1
ATOM 886 C CA . SER A 1 110 ? 24.261 6.075 -44.088 1.00 86.88 110 SER A CA 1
ATOM 887 C C . SER A 1 110 ? 25.554 5.270 -44.263 1.00 86.88 110 SER A C 1
ATOM 889 O O . SER A 1 110 ? 26.586 5.707 -43.775 1.00 86.88 110 SER A O 1
ATOM 891 N N . GLY A 1 111 ? 25.509 4.110 -44.932 1.00 87.00 111 GLY A N 1
ATOM 892 C CA . GLY A 1 111 ? 26.660 3.209 -45.070 1.00 87.00 111 GLY A CA 1
ATOM 893 C C . GLY A 1 111 ? 26.953 2.361 -43.827 1.00 87.00 111 GLY A C 1
ATOM 894 O O . GLY A 1 111 ? 27.802 1.480 -43.880 1.00 87.00 111 GLY A O 1
ATOM 895 N N . ILE A 1 112 ? 26.214 2.560 -42.730 1.00 89.06 112 ILE A N 1
ATOM 896 C CA . ILE A 1 112 ? 26.447 1.859 -41.465 1.00 89.06 112 ILE A CA 1
ATOM 897 C C . ILE A 1 112 ? 25.891 0.435 -41.531 1.00 89.06 112 ILE A C 1
ATOM 899 O O . ILE A 1 112 ? 24.741 0.205 -41.915 1.00 89.06 112 ILE A O 1
ATOM 903 N N . ASN A 1 113 ? 26.696 -0.525 -41.074 1.00 89.06 113 ASN A N 1
ATOM 904 C CA . ASN A 1 113 ? 26.289 -1.921 -40.961 1.00 89.06 113 ASN A CA 1
ATOM 905 C C . ASN A 1 113 ? 25.093 -2.087 -39.996 1.00 89.06 113 ASN A C 1
ATOM 907 O O . ASN A 1 113 ? 25.227 -1.788 -38.805 1.00 89.06 113 ASN A O 1
ATOM 911 N N . PRO A 1 114 ? 23.954 -2.661 -40.437 1.00 91.50 114 PRO A N 1
ATOM 912 C CA . PRO A 1 114 ? 22.747 -2.784 -39.612 1.00 91.50 114 PRO A CA 1
ATOM 913 C C . PRO A 1 114 ? 22.936 -3.702 -38.397 1.00 91.50 114 PRO A C 1
ATOM 915 O O . PRO A 1 114 ? 22.213 -3.582 -37.413 1.00 91.50 114 PRO A O 1
ATOM 918 N N . SER A 1 115 ? 23.936 -4.591 -38.411 1.00 92.12 115 SER A N 1
ATOM 919 C CA . SER A 1 115 ? 24.266 -5.431 -37.252 1.00 92.12 115 SER A CA 1
ATOM 920 C C . SER A 1 115 ? 24.667 -4.610 -36.022 1.00 92.12 115 SER A C 1
ATOM 922 O O . SER A 1 115 ? 24.433 -5.064 -34.907 1.00 92.12 115 SER A O 1
ATOM 924 N N . LYS A 1 116 ? 25.237 -3.408 -36.205 1.00 90.06 116 LYS A N 1
ATOM 925 C CA . LYS A 1 116 ? 25.611 -2.507 -35.102 1.00 90.06 116 LYS A CA 1
ATOM 926 C C . LYS A 1 116 ? 24.382 -1.908 -34.390 1.00 90.06 116 LYS A C 1
ATOM 928 O O . LYS A 1 116 ? 24.513 -1.359 -33.295 1.00 90.06 116 LYS A O 1
ATOM 933 N N . ALA A 1 117 ? 23.190 -2.005 -34.996 1.00 90.12 117 ALA A N 1
ATOM 934 C CA . ALA A 1 117 ? 21.933 -1.561 -34.392 1.00 90.12 117 ALA A CA 1
ATOM 935 C C . ALA A 1 117 ? 21.483 -2.457 -33.234 1.00 90.12 117 ALA A C 1
ATOM 937 O O . ALA A 1 117 ? 20.821 -1.981 -32.314 1.00 90.12 117 ALA A O 1
ATOM 938 N N . TRP A 1 118 ? 21.875 -3.730 -33.258 1.00 92.81 118 TRP A N 1
ATOM 939 C CA . TRP A 1 118 ? 21.576 -4.671 -32.191 1.00 92.81 118 TRP A CA 1
ATOM 940 C C . TRP A 1 118 ? 22.570 -4.525 -31.034 1.00 92.81 118 TRP A C 1
ATOM 942 O O . TRP A 1 118 ? 23.726 -4.135 -31.250 1.00 92.81 118 TRP A O 1
ATOM 952 N N . PRO A 1 119 ? 22.134 -4.811 -29.797 1.00 95.19 119 PRO A N 1
ATOM 953 C CA . PRO A 1 119 ? 23.022 -4.807 -28.651 1.00 95.19 119 PRO A CA 1
ATOM 954 C C . PRO A 1 119 ? 24.084 -5.904 -28.757 1.00 95.19 119 PRO A C 1
ATOM 956 O O . PRO A 1 119 ? 23.847 -6.985 -29.306 1.00 95.19 119 PRO A O 1
ATOM 959 N N . SER A 1 120 ? 25.263 -5.629 -28.201 1.00 95.00 120 SER A N 1
ATOM 960 C CA . SER A 1 120 ? 26.315 -6.640 -28.059 1.00 95.00 120 SER A CA 1
ATOM 961 C C . SER A 1 120 ? 25.903 -7.722 -27.052 1.00 95.00 120 SER A C 1
ATOM 963 O O . SER A 1 120 ? 25.026 -7.521 -26.213 1.00 95.00 120 SER A O 1
ATOM 965 N N . LYS A 1 121 ? 26.575 -8.877 -27.083 1.00 96.44 121 LYS A N 1
ATOM 966 C CA . LYS A 1 121 ? 26.357 -9.960 -26.106 1.00 96.44 121 LYS A CA 1
ATOM 967 C C . LYS A 1 121 ? 26.592 -9.494 -24.666 1.00 96.44 121 LYS A C 1
ATOM 969 O O . LYS A 1 121 ? 25.889 -9.938 -23.766 1.00 96.44 121 LYS A O 1
ATOM 974 N N . GLU A 1 122 ? 27.557 -8.598 -24.470 1.00 96.38 122 GLU A N 1
ATOM 975 C CA . GLU A 1 122 ? 27.862 -7.993 -23.169 1.00 96.38 122 GLU A CA 1
ATOM 976 C C . GLU A 1 122 ? 26.753 -7.030 -22.721 1.00 96.38 122 GLU A C 1
ATOM 978 O O . GLU A 1 122 ? 26.292 -7.121 -21.586 1.00 96.38 122 GLU A O 1
ATOM 983 N N . GLU A 1 123 ? 26.262 -6.177 -23.631 1.00 95.38 123 GLU A N 1
ATOM 984 C CA . GLU A 1 123 ? 25.128 -5.273 -23.375 1.00 95.38 123 GLU A CA 1
ATOM 985 C C . GLU A 1 123 ? 23.865 -6.073 -23.014 1.00 95.38 123 GLU A C 1
ATOM 987 O O . GLU A 1 123 ? 23.188 -5.751 -22.045 1.00 95.38 123 GLU A O 1
ATOM 992 N N . LEU A 1 124 ? 23.591 -7.174 -23.724 1.00 97.06 124 LEU A N 1
ATOM 993 C CA . LEU A 1 124 ? 22.466 -8.070 -23.432 1.00 97.06 124 LEU A CA 1
ATOM 994 C C . LEU A 1 124 ? 22.582 -8.772 -22.076 1.00 97.06 124 LEU A C 1
ATOM 996 O O . LEU A 1 124 ? 21.568 -8.999 -21.416 1.00 97.06 124 LEU A O 1
ATOM 1000 N N . ALA A 1 125 ? 23.791 -9.167 -21.673 1.00 97.69 125 ALA A N 1
ATOM 1001 C CA . ALA A 1 125 ? 24.007 -9.774 -20.364 1.00 97.69 125 ALA A CA 1
ATOM 1002 C C . ALA A 1 125 ? 23.740 -8.760 -19.245 1.00 97.69 125 ALA A C 1
ATOM 1004 O O . ALA A 1 125 ? 23.066 -9.093 -18.272 1.00 97.69 125 ALA A O 1
ATOM 1005 N N . LEU A 1 126 ? 24.207 -7.520 -19.418 1.00 97.50 126 LEU A N 1
ATOM 1006 C CA . LEU A 1 126 ? 23.967 -6.433 -18.474 1.00 97.50 126 LEU A CA 1
ATOM 1007 C C . LEU A 1 126 ? 22.478 -6.086 -18.381 1.00 97.50 126 LEU A C 1
ATOM 1009 O O . LEU A 1 126 ? 21.959 -5.982 -17.273 1.00 97.50 126 LEU A O 1
ATOM 1013 N N . GLU A 1 127 ? 21.789 -5.971 -19.518 1.00 97.12 127 GLU A N 1
ATOM 1014 C CA . GLU A 1 127 ? 20.352 -5.679 -19.557 1.00 97.12 127 GLU A CA 1
ATOM 1015 C C . GLU A 1 127 ? 19.546 -6.773 -18.847 1.00 97.12 127 GLU A C 1
ATOM 1017 O O . GLU A 1 127 ? 18.680 -6.485 -18.028 1.00 97.12 127 GLU A O 1
ATOM 1022 N N . ARG A 1 128 ? 19.894 -8.047 -19.072 1.00 97.12 128 ARG A N 1
ATOM 1023 C CA . ARG A 1 128 ? 19.234 -9.179 -18.410 1.00 97.12 128 ARG A CA 1
ATOM 1024 C C . ARG A 1 128 ? 19.430 -9.169 -16.895 1.00 97.12 128 ARG A C 1
ATOM 1026 O O . ARG A 1 128 ? 18.495 -9.475 -16.158 1.00 97.12 128 ARG A O 1
ATOM 1033 N N . GLU A 1 129 ? 20.636 -8.865 -16.419 1.00 97.44 129 GLU A N 1
ATOM 1034 C CA . GLU A 1 129 ? 20.888 -8.739 -14.979 1.00 97.44 129 GLU A CA 1
ATOM 1035 C C . GLU A 1 129 ? 20.150 -7.528 -14.396 1.00 97.44 129 GLU A C 1
ATOM 1037 O O . GLU A 1 129 ? 19.575 -7.626 -13.313 1.00 97.44 129 GLU A O 1
ATOM 1042 N N . TRP A 1 130 ? 20.094 -6.409 -15.127 1.00 98.06 130 TRP A N 1
ATOM 1043 C CA . TRP A 1 130 ? 19.328 -5.235 -14.715 1.00 98.06 130 TRP A CA 1
ATOM 1044 C C . TRP A 1 130 ? 17.836 -5.552 -14.590 1.00 98.06 130 TRP A C 1
ATOM 1046 O O . TRP A 1 130 ? 17.263 -5.300 -13.533 1.00 98.06 130 TRP A O 1
ATOM 1056 N N . GLU A 1 131 ? 17.226 -6.180 -15.599 1.00 97.00 131 GLU A N 1
ATOM 1057 C CA . GLU A 1 131 ? 15.823 -6.607 -15.557 1.00 97.00 131 GLU A CA 1
ATOM 1058 C C . GLU A 1 131 ? 15.563 -7.556 -14.386 1.00 97.00 131 GLU A C 1
ATOM 1060 O O . GLU A 1 131 ? 14.586 -7.395 -13.659 1.00 97.00 131 GLU A O 1
ATOM 1065 N N . ARG A 1 132 ? 16.466 -8.511 -14.142 1.00 96.12 132 ARG A N 1
ATOM 1066 C CA . ARG A 1 132 ? 16.347 -9.459 -13.029 1.00 96.12 132 ARG A CA 1
ATOM 1067 C C . ARG A 1 132 ? 16.384 -8.772 -11.661 1.00 96.12 132 ARG A C 1
ATOM 1069 O O . ARG A 1 132 ? 15.679 -9.204 -10.750 1.00 96.12 132 ARG A O 1
ATOM 1076 N N . VAL A 1 133 ? 17.220 -7.747 -11.501 1.00 97.31 133 VAL A N 1
ATOM 1077 C CA . VAL A 1 133 ? 17.381 -7.013 -10.236 1.00 97.31 133 VAL A CA 1
ATOM 1078 C C . VAL A 1 133 ? 16.268 -5.983 -10.041 1.00 97.31 133 VAL A C 1
ATOM 1080 O O . VAL A 1 133 ? 15.712 -5.887 -8.949 1.00 97.31 133 VAL A O 1
ATOM 1083 N N . ALA A 1 134 ? 15.930 -5.220 -11.081 1.00 97.44 134 ALA A N 1
ATOM 1084 C CA . ALA A 1 134 ? 14.905 -4.181 -11.037 1.00 97.44 134 ALA A CA 1
ATOM 1085 C C . ALA A 1 134 ? 13.486 -4.770 -10.989 1.00 97.44 134 ALA A C 1
ATOM 1087 O O . ALA A 1 134 ? 12.609 -4.240 -10.304 1.00 97.44 134 ALA A O 1
ATOM 1088 N N . HIS A 1 135 ? 13.265 -5.880 -11.696 1.00 95.81 135 HIS A N 1
ATOM 1089 C CA . HIS A 1 135 ? 11.966 -6.523 -11.870 1.00 95.81 135 HIS A CA 1
ATOM 1090 C C . HIS A 1 135 ? 12.046 -8.021 -11.530 1.00 95.81 135 HIS A C 1
ATOM 1092 O O . HIS A 1 135 ? 11.945 -8.881 -12.407 1.00 95.81 135 HIS A O 1
ATOM 1098 N N . PRO A 1 136 ? 12.189 -8.368 -10.236 1.00 95.19 136 PRO A N 1
ATOM 1099 C CA . PRO A 1 136 ? 12.392 -9.754 -9.810 1.00 95.19 136 PRO A CA 1
ATOM 1100 C C . PRO A 1 136 ? 11.149 -10.639 -9.973 1.00 95.19 136 PRO A C 1
ATOM 1102 O O . PRO A 1 136 ? 11.255 -11.866 -9.989 1.00 95.19 136 PRO A O 1
ATOM 1105 N N . HIS A 1 137 ? 9.958 -10.044 -10.059 1.00 95.69 137 HIS A N 1
ATOM 1106 C CA . HIS A 1 137 ? 8.696 -10.772 -10.083 1.00 95.69 137 HIS A CA 1
ATOM 1107 C C . HIS A 1 137 ? 8.111 -10.844 -11.489 1.00 95.69 137 HIS A C 1
ATOM 1109 O O . HIS A 1 137 ? 7.909 -9.833 -12.157 1.00 95.69 137 HIS A O 1
ATOM 1115 N N . THR A 1 138 ? 7.748 -12.055 -11.909 1.00 95.88 138 THR A N 1
ATOM 1116 C CA . THR A 1 138 ? 6.929 -12.259 -13.106 1.00 95.88 138 THR A CA 1
ATOM 1117 C C . THR A 1 138 ? 5.506 -11.750 -12.867 1.00 95.88 138 THR A C 1
ATOM 1119 O O . THR A 1 138 ? 4.997 -11.797 -11.747 1.00 95.88 138 THR A O 1
ATOM 1122 N N . VAL A 1 139 ? 4.814 -11.353 -13.935 1.00 96.12 139 VAL A N 1
ATOM 1123 C CA . VAL A 1 139 ? 3.414 -10.894 -13.891 1.00 96.12 139 VAL A CA 1
ATOM 1124 C C . VAL A 1 139 ? 2.496 -11.875 -13.147 1.00 96.12 139 VAL A C 1
ATOM 1126 O O . VAL A 1 139 ? 1.677 -11.456 -12.335 1.00 96.12 139 VAL A O 1
ATOM 1129 N N . GLN A 1 140 ? 2.664 -13.184 -13.358 1.00 97.69 140 GLN A N 1
ATOM 1130 C CA . GLN A 1 140 ? 1.895 -14.216 -12.647 1.00 97.69 140 GLN A CA 1
ATOM 1131 C C . GLN A 1 140 ? 2.102 -14.145 -11.128 1.00 97.69 140 GLN A C 1
ATOM 1133 O O . GLN A 1 140 ? 1.141 -14.175 -10.366 1.00 97.69 140 GLN A O 1
ATOM 1138 N N . HIS A 1 141 ? 3.348 -13.957 -10.692 1.00 97.31 141 HIS A N 1
ATOM 1139 C CA . HIS A 1 141 ? 3.679 -13.831 -9.278 1.00 97.31 141 HIS A CA 1
ATOM 1140 C C . HIS A 1 141 ? 3.073 -12.565 -8.659 1.00 97.31 141 HIS A C 1
ATOM 1142 O O . HIS A 1 141 ? 2.553 -12.610 -7.549 1.00 97.31 141 HIS A O 1
ATOM 1148 N N . MET A 1 142 ? 3.069 -11.447 -9.392 1.00 97.56 142 MET A N 1
ATOM 1149 C CA . MET A 1 142 ? 2.410 -10.214 -8.943 1.00 97.56 142 MET A CA 1
ATOM 1150 C C . MET A 1 142 ? 0.897 -10.399 -8.766 1.00 97.56 142 MET A C 1
ATOM 1152 O O . MET A 1 142 ? 0.317 -9.888 -7.808 1.00 97.56 142 MET A O 1
ATOM 1156 N N . ILE A 1 143 ? 0.252 -11.153 -9.663 1.00 98.12 143 ILE A N 1
ATOM 1157 C CA . ILE A 1 143 ? -1.174 -11.489 -9.546 1.00 98.12 143 ILE A CA 1
ATOM 1158 C C . ILE A 1 143 ? -1.429 -12.311 -8.278 1.00 98.12 143 ILE A C 1
ATOM 1160 O O . ILE A 1 143 ? -2.401 -12.045 -7.569 1.00 98.12 143 ILE A O 1
ATOM 1164 N N . ASP A 1 144 ? -0.562 -13.276 -7.974 1.00 98.12 144 ASP A N 1
ATOM 1165 C CA . ASP A 1 144 ? -0.685 -14.104 -6.774 1.00 98.12 144 ASP A CA 1
ATOM 1166 C C . ASP A 1 144 ? -0.476 -13.301 -5.487 1.00 98.12 144 ASP A C 1
ATOM 1168 O O . ASP A 1 144 ? -1.240 -13.479 -4.538 1.00 98.12 144 ASP A O 1
ATOM 1172 N N . ILE A 1 145 ? 0.507 -12.392 -5.458 1.00 97.69 145 ILE A N 1
ATOM 1173 C CA . ILE A 1 145 ? 0.709 -11.460 -4.337 1.00 97.69 145 ILE A CA 1
ATOM 1174 C C . ILE A 1 145 ? -0.560 -10.634 -4.123 1.00 97.69 145 ILE A C 1
ATOM 1176 O O . ILE A 1 145 ? -1.140 -10.674 -3.041 1.00 97.69 145 ILE A O 1
ATOM 1180 N N . SER A 1 146 ? -1.066 -9.983 -5.173 1.00 98.12 146 SER A N 1
ATOM 1181 C CA . SER A 1 146 ? -2.269 -9.153 -5.063 1.00 98.12 146 SER A CA 1
ATOM 1182 C C . SER A 1 146 ? -3.502 -9.962 -4.644 1.00 98.12 146 SER A C 1
ATOM 1184 O O . SER A 1 146 ? -4.366 -9.474 -3.915 1.00 98.12 146 SER A O 1
ATOM 1186 N N . ARG A 1 147 ? -3.606 -11.226 -5.074 1.00 98.38 147 ARG A N 1
ATOM 1187 C CA . ARG A 1 147 ? -4.678 -12.124 -4.631 1.00 98.38 147 ARG A CA 1
ATOM 1188 C C . ARG A 1 147 ? -4.576 -12.421 -3.135 1.00 98.38 147 ARG A C 1
ATOM 1190 O O . ARG A 1 147 ? -5.611 -12.410 -2.473 1.00 98.38 147 ARG A O 1
ATOM 1197 N N . LYS A 1 148 ? -3.373 -12.681 -2.620 1.00 98.25 148 LYS A N 1
ATOM 1198 C CA . LYS A 1 148 ? -3.137 -12.934 -1.190 1.00 98.25 148 LYS A CA 1
ATOM 1199 C C . LYS A 1 148 ? -3.447 -11.704 -0.346 1.00 98.25 148 LYS A C 1
ATOM 1201 O O . LYS A 1 148 ? -4.219 -11.822 0.595 1.00 98.25 148 LYS A O 1
ATOM 1206 N N . GLU A 1 149 ? -2.963 -10.532 -0.747 1.00 98.31 149 GLU A N 1
ATOM 1207 C CA . GLU A 1 149 ? -3.245 -9.263 -0.058 1.00 98.31 149 GLU A CA 1
ATOM 1208 C C . GLU A 1 149 ? -4.756 -9.018 0.062 1.00 98.31 149 GLU A C 1
ATOM 1210 O O . GLU A 1 149 ? -5.272 -8.794 1.155 1.00 98.31 149 GLU A O 1
ATOM 1215 N N . ARG A 1 150 ? -5.511 -9.189 -1.033 1.00 98.31 150 ARG A N 1
ATOM 1216 C CA . ARG A 1 150 ? -6.980 -9.062 -0.999 1.00 98.31 150 ARG A CA 1
ATOM 1217 C C . ARG A 1 150 ? -7.644 -10.084 -0.082 1.00 98.31 150 ARG A C 1
ATOM 1219 O O . ARG A 1 150 ? -8.657 -9.777 0.542 1.00 98.31 150 ARG A O 1
ATOM 1226 N N . GLN A 1 151 ? -7.132 -11.313 -0.032 1.00 98.38 151 GLN A N 1
ATOM 1227 C CA . GLN A 1 151 ? -7.661 -12.338 0.867 1.00 98.38 151 GLN A CA 1
ATOM 1228 C C . GLN A 1 151 ? -7.404 -11.966 2.329 1.00 98.38 151 GLN A C 1
ATOM 1230 O O . GLN A 1 151 ? -8.319 -12.064 3.142 1.00 98.38 151 GLN A O 1
ATOM 1235 N N . GLU A 1 152 ? -6.205 -11.492 2.660 1.00 98.38 152 GLU A N 1
ATOM 1236 C CA . GLU A 1 152 ? -5.842 -11.040 4.006 1.00 98.38 152 GLU A CA 1
ATOM 1237 C C . GLU A 1 152 ? -6.697 -9.846 4.447 1.00 98.38 152 GLU A C 1
ATOM 1239 O O . GLU A 1 152 ? -7.292 -9.879 5.525 1.00 98.38 152 GLU A O 1
ATOM 1244 N N . GLU A 1 153 ? -6.867 -8.843 3.584 1.00 98.19 153 GLU A N 1
ATOM 1245 C CA . GLU A 1 153 ? -7.759 -7.704 3.829 1.00 98.19 153 GLU A CA 1
ATOM 1246 C C . GLU A 1 153 ? -9.201 -8.153 4.087 1.00 98.19 153 GLU A C 1
ATOM 1248 O O . GLU A 1 153 ? -9.837 -7.720 5.052 1.00 98.19 153 GLU A O 1
ATOM 1253 N N . GLN A 1 154 ? -9.722 -9.068 3.264 1.00 98.25 154 GLN A N 1
ATOM 1254 C CA . GLN A 1 154 ? -11.060 -9.624 3.457 1.00 98.25 154 GLN A CA 1
ATOM 1255 C C . GLN A 1 154 ? -11.183 -10.379 4.781 1.00 98.25 154 GLN A C 1
ATOM 1257 O O . GLN A 1 154 ? -12.217 -10.277 5.441 1.00 98.25 154 GLN A O 1
ATOM 1262 N N . MET A 1 155 ? -10.154 -11.123 5.187 1.00 98.12 155 MET A N 1
ATOM 1263 C CA . MET A 1 155 ? -10.143 -11.826 6.468 1.00 98.12 155 MET A CA 1
ATOM 1264 C C . MET A 1 155 ? -10.152 -10.848 7.645 1.00 98.12 155 MET A C 1
ATOM 1266 O O . MET A 1 155 ? -10.930 -11.041 8.578 1.00 98.12 155 MET A O 1
ATOM 1270 N N . ILE A 1 156 ? -9.376 -9.763 7.578 1.00 98.38 156 ILE A N 1
ATOM 1271 C CA . ILE A 1 156 ? -9.362 -8.708 8.604 1.00 98.38 156 ILE A CA 1
ATOM 1272 C C . ILE A 1 156 ? -10.733 -8.025 8.700 1.00 98.38 156 ILE A C 1
ATOM 1274 O O . ILE A 1 156 ? -11.258 -7.819 9.797 1.00 98.38 156 ILE A O 1
ATOM 1278 N N . ILE A 1 157 ? -11.347 -7.698 7.558 1.00 98.31 157 ILE A N 1
ATOM 1279 C CA . ILE A 1 157 ? -12.680 -7.084 7.517 1.00 98.31 157 ILE A CA 1
ATOM 1280 C C . ILE A 1 157 ? -13.722 -8.019 8.138 1.00 98.31 157 ILE A C 1
ATOM 1282 O O . ILE A 1 157 ? -14.516 -7.566 8.963 1.00 98.31 157 ILE A O 1
ATOM 1286 N N . LYS A 1 158 ? -13.697 -9.312 7.792 1.00 98.50 158 LYS A N 1
ATOM 1287 C CA . LYS A 1 158 ? -14.606 -10.320 8.358 1.00 98.50 158 LYS A CA 1
ATOM 1288 C C . LYS A 1 158 ? -14.439 -10.447 9.868 1.00 98.50 158 LYS A C 1
ATOM 1290 O O . LYS A 1 158 ? -15.416 -10.301 10.589 1.00 98.50 158 LYS A O 1
ATOM 1295 N N . GLN A 1 159 ? -13.206 -10.593 10.357 1.00 98.38 159 GLN A N 1
ATOM 1296 C CA . GLN A 1 159 ? -12.926 -10.658 11.797 1.00 98.38 159 GLN A CA 1
ATOM 1297 C C . GLN A 1 159 ? -13.469 -9.431 12.537 1.00 98.38 159 GLN A C 1
ATOM 1299 O O . GLN A 1 159 ? -14.130 -9.557 13.567 1.00 98.38 159 GLN A O 1
ATOM 1304 N N . ARG A 1 160 ? -13.260 -8.234 11.976 1.00 98.38 160 ARG A N 1
ATOM 1305 C CA . ARG A 1 160 ? -13.800 -6.996 12.543 1.00 98.38 160 ARG A CA 1
ATOM 1306 C C . ARG A 1 160 ? -15.330 -6.987 12.550 1.00 98.38 160 ARG A C 1
ATOM 1308 O O . ARG A 1 160 ? -15.925 -6.531 13.526 1.00 98.38 160 ARG A O 1
ATOM 1315 N N . GLN A 1 161 ? -15.972 -7.444 11.478 1.00 98.19 161 GLN A N 1
ATOM 1316 C CA . GLN A 1 161 ? -17.432 -7.541 11.400 1.00 98.19 161 GLN A CA 1
ATOM 1317 C C . GLN A 1 161 ? -17.981 -8.538 12.429 1.00 98.19 161 GLN A C 1
ATOM 1319 O O . GLN A 1 161 ? -18.948 -8.213 13.118 1.00 98.19 161 GLN A O 1
ATOM 1324 N N . ASP A 1 162 ? -17.320 -9.680 12.612 1.00 98.12 162 ASP A N 1
ATOM 1325 C CA . ASP A 1 162 ? -17.680 -10.704 13.598 1.00 98.12 162 ASP A CA 1
ATOM 1326 C C . ASP A 1 162 ? -17.473 -10.228 15.047 1.00 98.12 162 ASP A C 1
ATOM 1328 O O . ASP A 1 162 ? -18.227 -10.574 15.959 1.00 98.12 162 ASP A O 1
ATOM 1332 N N . ASP A 1 163 ? -16.456 -9.405 15.298 1.00 98.12 163 ASP A N 1
ATOM 1333 C CA . ASP A 1 163 ? -16.262 -8.749 16.594 1.00 98.12 163 ASP A CA 1
ATOM 1334 C C . ASP A 1 163 ? -17.366 -7.729 16.887 1.00 98.12 163 ASP A C 1
ATOM 1336 O O . ASP A 1 163 ? -17.874 -7.649 18.011 1.00 98.12 163 ASP A O 1
ATOM 1340 N N . ILE A 1 164 ? -17.732 -6.923 15.886 1.00 98.12 164 ILE A N 1
ATOM 1341 C CA . ILE A 1 164 ? -18.794 -5.923 16.011 1.00 98.12 164 ILE A CA 1
ATOM 1342 C C . ILE A 1 164 ? -20.136 -6.619 16.241 1.00 98.12 164 ILE A C 1
ATOM 1344 O O . ILE A 1 164 ? -20.854 -6.228 17.159 1.00 98.12 164 ILE A O 1
ATOM 1348 N N . SER A 1 165 ? -20.459 -7.666 15.478 1.00 97.75 165 SER A N 1
ATOM 1349 C CA . SER A 1 165 ? -21.718 -8.403 15.626 1.00 97.75 165 SER A CA 1
ATOM 1350 C C . SER A 1 165 ? -21.853 -9.006 17.029 1.00 97.75 165 SER A C 1
ATOM 1352 O O . SER A 1 165 ? -22.869 -8.794 17.690 1.00 97.75 165 SER A O 1
ATOM 1354 N N . ARG A 1 166 ? -20.794 -9.633 17.564 1.00 97.06 166 ARG A N 1
ATOM 1355 C CA . ARG A 1 166 ? -20.771 -10.151 18.946 1.00 97.06 166 ARG A CA 1
ATOM 1356 C C . ARG A 1 166 ? -21.001 -9.067 20.000 1.00 97.06 166 ARG A C 1
ATOM 1358 O O . ARG A 1 166 ? -21.744 -9.280 20.962 1.00 97.06 166 ARG A O 1
ATOM 1365 N N . LYS A 1 167 ? -20.390 -7.890 19.828 1.00 96.44 167 LYS A N 1
ATOM 1366 C CA . LYS A 1 167 ? -20.587 -6.747 20.737 1.00 96.44 167 LYS A CA 1
ATOM 1367 C C . LYS A 1 167 ? -22.000 -6.179 20.639 1.00 96.44 167 LYS A C 1
ATOM 1369 O O . LYS A 1 167 ? -22.568 -5.833 21.670 1.00 96.44 167 LYS A O 1
ATOM 1374 N N . LEU A 1 168 ? -22.579 -6.123 19.439 1.00 97.31 168 LEU A N 1
ATOM 1375 C CA . LEU A 1 168 ? -23.958 -5.678 19.229 1.00 97.31 168 LEU A CA 1
ATOM 1376 C C . LEU A 1 168 ? -24.967 -6.616 19.899 1.00 97.31 168 LEU A C 1
ATOM 1378 O O . LEU A 1 168 ? -25.882 -6.127 20.551 1.00 97.31 168 LEU A O 1
ATOM 1382 N N . LEU A 1 169 ? -24.760 -7.935 19.843 1.00 96.19 169 LEU A N 1
ATOM 1383 C CA . LEU A 1 169 ? -25.608 -8.895 20.565 1.00 96.19 169 LEU A CA 1
ATOM 1384 C C . LEU A 1 169 ? -25.566 -8.679 22.090 1.00 96.19 169 LEU A C 1
ATOM 1386 O O . LEU A 1 169 ? -26.577 -8.804 22.774 1.00 96.19 169 LEU A O 1
ATOM 1390 N N . SER A 1 170 ? -24.404 -8.308 22.636 1.00 96.12 170 SER A N 1
ATOM 1391 C CA . SER A 1 170 ? -24.240 -8.043 24.078 1.00 96.12 170 SER A CA 1
ATOM 1392 C C . SER A 1 170 ? -24.716 -6.649 24.512 1.00 96.12 170 SER A C 1
ATOM 1394 O O . SER A 1 170 ? -24.850 -6.378 25.708 1.00 96.12 170 SER A O 1
ATOM 1396 N N . LEU A 1 171 ? -24.970 -5.751 23.559 1.00 96.75 171 LEU A N 1
ATOM 1397 C CA . LEU A 1 171 ? -25.233 -4.334 23.805 1.00 96.75 171 LEU A CA 1
ATOM 1398 C C . LEU A 1 171 ? -26.550 -4.112 24.552 1.00 96.75 171 LEU A C 1
ATOM 1400 O O . LEU A 1 171 ? -26.604 -3.284 25.463 1.00 96.75 171 LEU A O 1
ATOM 1404 N N . GLU A 1 172 ? -27.603 -4.849 24.201 1.00 95.69 172 GLU A N 1
ATOM 1405 C CA . GLU A 1 172 ? -28.915 -4.729 24.850 1.00 95.69 172 GLU A CA 1
ATOM 1406 C C . GLU A 1 172 ? -28.841 -5.086 26.335 1.00 95.69 172 GLU A C 1
ATOM 1408 O O . GLU A 1 172 ? -29.343 -4.346 27.184 1.00 95.69 172 GLU A O 1
ATOM 1413 N N . LYS A 1 173 ? -28.117 -6.162 26.665 1.00 96.81 173 LYS A N 1
ATOM 1414 C CA . LYS A 1 173 ? -27.845 -6.551 28.051 1.00 96.81 173 LYS A CA 1
ATOM 1415 C C . LYS A 1 173 ? -27.125 -5.433 28.807 1.00 96.81 173 LYS A C 1
ATOM 1417 O O . LYS A 1 173 ? -27.565 -5.052 29.887 1.00 96.81 173 LYS A O 1
ATOM 1422 N N . TRP A 1 174 ? -26.064 -4.861 28.236 1.00 96.88 174 TRP A N 1
ATOM 1423 C CA . TRP A 1 174 ? -25.318 -3.776 28.885 1.00 96.88 174 TRP A CA 1
ATOM 1424 C C . TRP A 1 174 ? -26.148 -2.504 29.079 1.00 96.88 174 TRP A C 1
ATOM 1426 O O . TRP A 1 174 ? -26.031 -1.857 30.120 1.00 96.88 174 TRP A O 1
ATOM 1436 N N . LYS A 1 175 ? -27.017 -2.157 28.120 1.00 97.50 175 LYS A N 1
ATOM 1437 C CA . LYS A 1 175 ? -27.968 -1.044 28.271 1.00 97.50 175 LYS A CA 1
ATOM 1438 C C . LYS A 1 175 ? -28.932 -1.287 29.427 1.00 97.50 175 LYS A C 1
ATOM 1440 O O . LYS A 1 175 ? -29.133 -0.394 30.248 1.00 97.50 175 LYS A O 1
ATOM 1445 N N . ASN A 1 176 ? -29.488 -2.490 29.522 1.00 97.88 176 ASN A N 1
ATOM 1446 C CA . ASN A 1 176 ? -30.402 -2.853 30.603 1.00 97.88 176 ASN A CA 1
ATOM 1447 C C . ASN A 1 176 ? -29.693 -2.834 31.966 1.00 97.88 176 ASN A C 1
ATOM 1449 O O . ASN A 1 176 ? -30.208 -2.261 32.927 1.00 97.88 176 ASN A O 1
ATOM 1453 N N . ASP A 1 177 ? -28.475 -3.365 32.049 1.00 97.56 177 ASP A N 1
ATOM 1454 C CA . ASP A 1 177 ? -27.663 -3.332 33.269 1.00 97.56 177 ASP A CA 1
ATOM 1455 C C . ASP A 1 177 ? -27.337 -1.893 33.707 1.00 97.56 177 ASP A C 1
ATOM 1457 O O . ASP A 1 177 ? -27.380 -1.577 34.898 1.00 97.56 177 ASP A O 1
ATOM 1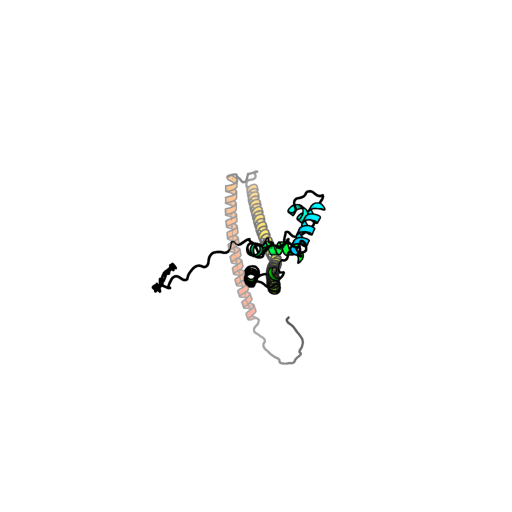461 N N . LEU A 1 178 ? -27.053 -0.990 32.764 1.00 97.88 178 LEU A N 1
ATOM 1462 C CA . LEU A 1 178 ? -26.838 0.428 33.057 1.00 97.88 178 LEU A CA 1
ATOM 1463 C C . LEU A 1 178 ? -28.129 1.083 33.553 1.00 97.88 178 LEU A C 1
ATOM 1465 O O . LEU A 1 178 ? -28.137 1.678 34.631 1.00 97.88 178 LEU A O 1
ATOM 1469 N N . ASN A 1 179 ? -29.226 0.932 32.810 1.00 97.75 179 ASN A N 1
ATOM 1470 C CA . ASN A 1 179 ? -30.513 1.537 33.149 1.00 97.75 179 ASN A CA 1
ATOM 1471 C C . ASN A 1 179 ? -31.012 1.070 34.520 1.00 97.75 179 ASN A C 1
ATOM 1473 O O . ASN A 1 179 ? -31.505 1.873 35.309 1.00 97.75 179 ASN A O 1
ATOM 1477 N N . THR A 1 180 ? -30.831 -0.209 34.858 1.00 97.75 180 THR A N 1
ATOM 1478 C CA . THR A 1 180 ? -31.200 -0.727 36.182 1.00 97.75 180 THR A CA 1
ATOM 1479 C C . THR A 1 180 ? -30.338 -0.140 37.299 1.00 97.75 180 THR A C 1
ATOM 1481 O O . THR A 1 180 ? -30.860 0.130 38.382 1.00 97.75 180 THR A O 1
ATOM 1484 N N . ARG A 1 181 ? -29.039 0.099 37.073 1.00 97.31 181 ARG A N 1
ATOM 1485 C CA . ARG A 1 181 ? -28.165 0.778 38.048 1.00 97.31 181 ARG A CA 1
ATOM 1486 C C . ARG A 1 181 ? -28.564 2.236 38.242 1.00 97.31 181 ARG A C 1
ATOM 1488 O O . ARG A 1 181 ? -28.669 2.668 39.387 1.00 97.31 181 ARG A O 1
ATOM 1495 N N . VAL A 1 182 ? -28.832 2.955 37.152 1.00 97.94 182 VAL A N 1
ATOM 1496 C CA . VAL A 1 182 ? -29.301 4.347 37.196 1.00 97.94 182 VAL A CA 1
ATOM 1497 C C . VAL A 1 182 ? -30.627 4.429 37.945 1.00 97.94 182 VAL A C 1
ATOM 1499 O O . VAL A 1 182 ? -30.710 5.135 38.943 1.00 97.94 182 VAL A O 1
ATOM 1502 N N . ALA A 1 183 ? -31.615 3.608 37.583 1.00 97.69 183 ALA A N 1
ATOM 1503 C CA . ALA A 1 183 ? -32.910 3.583 38.257 1.00 97.69 183 ALA A CA 1
ATOM 1504 C C . ALA A 1 183 ? -32.795 3.242 39.755 1.00 97.69 183 ALA A C 1
ATOM 1506 O O . ALA A 1 183 ? -33.513 3.809 40.577 1.00 97.69 183 ALA A O 1
ATOM 1507 N N . LYS A 1 184 ? -31.887 2.333 40.144 1.00 97.50 184 LYS A N 1
ATOM 1508 C CA . LYS A 1 184 ? -31.610 2.040 41.561 1.00 97.50 184 LYS A CA 1
ATOM 1509 C C . LYS A 1 184 ? -31.032 3.257 42.283 1.00 97.50 184 LYS A C 1
ATOM 1511 O O . LYS A 1 184 ? -31.497 3.580 43.371 1.00 97.50 184 LYS A O 1
ATOM 1516 N N . GLN A 1 185 ? -30.049 3.938 41.693 1.00 97.06 185 GLN A N 1
ATOM 1517 C CA . GLN A 1 185 ? -29.461 5.133 42.300 1.00 97.06 185 GLN A CA 1
ATOM 1518 C C . GLN A 1 185 ? -30.458 6.290 42.388 1.00 97.06 185 GLN A C 1
ATOM 1520 O O . GLN A 1 185 ? -30.532 6.943 43.425 1.00 97.06 185 GLN A O 1
ATOM 1525 N N . GLU A 1 186 ? -31.272 6.507 41.358 1.00 97.00 186 GLU A N 1
ATOM 1526 C CA . GLU A 1 186 ? -32.319 7.529 41.362 1.00 97.00 186 GLU A CA 1
ATOM 1527 C C . GLU A 1 186 ? -33.377 7.264 42.432 1.00 97.00 186 GLU A C 1
ATOM 1529 O O . GLU A 1 186 ? -33.771 8.189 43.142 1.00 97.00 186 GLU A O 1
ATOM 1534 N N . LYS A 1 187 ? -33.805 6.005 42.596 1.00 96.62 187 LYS A N 1
ATOM 1535 C CA . LYS A 1 187 ? -34.725 5.610 43.672 1.00 96.62 187 LYS A CA 1
ATOM 1536 C C . LYS A 1 187 ? -34.122 5.884 45.046 1.00 96.62 187 LYS A C 1
ATOM 1538 O O . LYS A 1 187 ? -34.761 6.541 45.858 1.00 96.62 187 LYS A O 1
ATOM 1543 N N . LEU A 1 188 ? -32.875 5.472 45.280 1.00 96.00 188 LEU A N 1
ATOM 1544 C CA . LEU A 1 188 ? -32.188 5.730 46.549 1.00 96.00 188 LEU A CA 1
ATOM 1545 C C . LEU A 1 188 ? -32.020 7.230 46.824 1.00 96.00 188 LEU A C 1
ATOM 1547 O O . LEU A 1 188 ? -32.241 7.677 47.947 1.00 96.00 188 LEU A O 1
ATOM 1551 N N . ALA A 1 189 ? -31.669 8.019 45.807 1.00 96.19 189 ALA A N 1
ATOM 1552 C CA . ALA A 1 189 ? -31.547 9.467 45.932 1.00 96.19 189 ALA A CA 1
ATOM 1553 C C . ALA A 1 189 ? -32.902 10.132 46.222 1.00 96.19 189 ALA A C 1
ATOM 1555 O O . ALA A 1 189 ? -32.966 11.050 47.038 1.00 96.19 189 ALA A O 1
ATOM 1556 N N . ARG A 1 190 ? -33.987 9.664 45.592 1.00 95.31 190 ARG A N 1
ATOM 1557 C CA . ARG A 1 190 ? -35.348 10.157 45.836 1.00 95.31 190 ARG A CA 1
ATOM 1558 C C . ARG A 1 190 ? -35.825 9.806 47.242 1.00 95.31 190 ARG A C 1
ATOM 1560 O O . ARG A 1 190 ? -36.244 10.697 47.965 1.00 95.31 190 ARG A O 1
ATOM 1567 N N . GLU A 1 191 ? -35.654 8.559 47.671 1.00 95.56 191 GLU A N 1
ATOM 1568 C CA . GLU A 1 191 ? -35.981 8.134 49.035 1.00 95.56 191 GLU A CA 1
ATOM 1569 C C . GLU A 1 191 ? -35.171 8.895 50.091 1.00 95.56 191 GLU A C 1
ATOM 1571 O O . GLU A 1 191 ? -35.692 9.214 51.156 1.00 95.56 191 GLU A O 1
ATOM 1576 N N . ALA A 1 192 ? -33.896 9.192 49.825 1.00 94.06 192 ALA A N 1
ATOM 1577 C CA . ALA A 1 192 ? -33.071 9.993 50.725 1.00 94.06 192 ALA A CA 1
ATOM 1578 C C . ALA A 1 192 ? -33.563 11.447 50.812 1.00 94.06 192 ALA A C 1
ATOM 1580 O O . ALA A 1 192 ? -33.581 12.012 51.906 1.00 94.06 192 ALA A O 1
ATOM 1581 N N . LYS A 1 193 ? -33.990 12.038 49.687 1.00 93.88 193 LYS A N 1
ATOM 1582 C CA . LYS A 1 193 ? -34.615 13.369 49.663 1.00 93.88 193 LYS A CA 1
ATOM 1583 C C . LYS A 1 193 ? -35.930 13.376 50.435 1.00 93.88 193 LYS A C 1
ATOM 1585 O O . LYS A 1 193 ? -36.064 14.182 51.344 1.00 93.88 193 LYS A O 1
ATOM 1590 N N . GLU A 1 194 ? -36.826 12.429 50.165 1.00 94.00 194 GLU A N 1
ATOM 1591 C CA . GLU A 1 194 ? -38.114 12.321 50.859 1.00 94.00 194 GLU A CA 1
ATOM 1592 C C . GLU A 1 194 ? -37.943 12.107 52.367 1.00 94.00 194 GLU A C 1
ATOM 1594 O O . GLU A 1 194 ? -38.625 12.747 53.158 1.00 94.00 194 GLU A O 1
ATOM 1599 N N . LYS A 1 195 ? -37.017 11.238 52.796 1.00 89.62 195 LYS A N 1
ATOM 1600 C CA . LYS A 1 195 ? -36.722 11.038 54.227 1.00 89.62 195 LYS A CA 1
ATOM 1601 C C . LYS A 1 195 ? -36.213 12.320 54.876 1.00 89.62 195 LYS A C 1
ATOM 1603 O O . LYS A 1 195 ? -36.618 12.643 55.985 1.00 89.62 195 LYS A O 1
ATOM 1608 N N . LYS A 1 196 ? -35.342 13.056 54.182 1.00 88.12 196 LYS A N 1
ATOM 1609 C CA . LYS A 1 196 ? -34.818 14.332 54.668 1.00 88.12 196 LYS A CA 1
ATOM 1610 C C . LYS A 1 196 ? -35.912 15.401 54.745 1.00 88.12 196 LYS A C 1
ATOM 1612 O O . LYS A 1 196 ? -35.948 16.133 55.721 1.00 88.12 196 LYS A O 1
ATOM 1617 N N . GLU A 1 197 ? -36.786 15.488 53.747 1.00 89.31 197 GLU A N 1
ATOM 1618 C CA . GLU A 1 197 ? -37.918 16.424 53.727 1.00 89.31 197 GLU A CA 1
ATOM 1619 C C . GLU A 1 197 ? -38.909 16.120 54.856 1.00 89.31 197 GLU A C 1
ATOM 1621 O O . GLU A 1 197 ? -39.219 17.022 55.626 1.00 89.31 197 GLU A O 1
ATOM 1626 N N . ARG A 1 198 ? -39.282 14.846 55.057 1.00 89.25 198 ARG A N 1
ATOM 1627 C CA . ARG A 1 198 ? -40.132 14.419 56.187 1.00 89.25 198 ARG A CA 1
ATOM 1628 C C . ARG A 1 198 ? -39.527 14.802 57.540 1.00 89.25 198 ARG A C 1
ATOM 1630 O O . ARG A 1 198 ? -40.210 15.397 58.362 1.00 89.25 198 ARG A O 1
ATOM 1637 N N . LEU A 1 199 ? -38.233 14.537 57.741 1.00 83.31 199 LEU A N 1
ATOM 1638 C CA . LEU A 1 199 ? -37.521 14.930 58.964 1.00 83.31 199 LEU A CA 1
ATOM 1639 C C . LEU A 1 199 ? -37.518 16.448 59.180 1.00 83.31 199 LEU A C 1
ATOM 1641 O O . LEU A 1 199 ? -37.655 16.915 60.307 1.00 83.31 199 LEU A O 1
ATOM 1645 N N . ILE A 1 200 ? -37.345 17.227 58.110 1.00 84.56 200 ILE A N 1
ATOM 1646 C CA . ILE A 1 200 ? -37.358 18.690 58.185 1.00 84.56 200 ILE A CA 1
ATOM 1647 C C . ILE A 1 200 ? -38.755 19.201 58.551 1.00 84.56 200 ILE A C 1
ATOM 1649 O O . ILE A 1 200 ? -38.859 20.103 59.381 1.00 84.56 200 ILE A O 1
ATOM 1653 N N . ASP A 1 201 ? -39.807 18.641 57.958 1.00 85.88 201 ASP A N 1
ATOM 1654 C CA . ASP A 1 201 ? -41.184 19.071 58.200 1.00 85.88 201 ASP A CA 1
ATOM 1655 C C . ASP A 1 201 ? -41.653 18.712 59.618 1.00 85.88 201 ASP A C 1
ATOM 1657 O O . ASP A 1 201 ? -42.183 19.573 60.314 1.00 85.88 201 ASP A O 1
ATOM 1661 N N . GLU A 1 202 ? -41.323 17.523 60.126 1.00 84.56 202 GLU A N 1
ATOM 1662 C CA . GLU A 1 202 ? -41.614 17.155 61.521 1.00 84.56 202 GLU A CA 1
ATOM 1663 C C . GLU A 1 202 ? -40.907 18.073 62.535 1.00 84.56 202 GLU A C 1
ATOM 1665 O O . GLU A 1 202 ? -41.469 18.434 63.571 1.00 84.56 202 GLU A O 1
ATOM 1670 N N . VAL A 1 203 ? -39.665 18.484 62.252 1.00 83.50 203 VAL A N 1
ATOM 1671 C CA . VAL A 1 203 ? -38.943 19.446 63.101 1.00 83.50 203 VAL A CA 1
ATOM 1672 C C . VAL A 1 203 ? -39.576 20.840 63.014 1.00 83.50 203 VAL A C 1
ATOM 1674 O O . VAL A 1 203 ? -39.655 21.534 64.031 1.00 83.50 203 VAL A O 1
ATOM 1677 N N . ARG A 1 204 ? -40.065 21.254 61.837 1.00 84.25 204 ARG A N 1
ATOM 1678 C CA . ARG A 1 204 ? -40.801 22.521 61.669 1.00 84.25 204 ARG A CA 1
ATOM 1679 C C . ARG A 1 204 ? -42.101 22.532 62.470 1.00 84.25 204 ARG A C 1
ATOM 1681 O O . ARG A 1 204 ? -42.377 23.542 63.115 1.00 84.25 204 ARG A O 1
ATOM 1688 N N . ASP A 1 205 ? -42.839 21.425 62.486 1.00 83.62 205 ASP A N 1
ATOM 1689 C CA . ASP A 1 205 ? -44.090 21.293 63.242 1.00 83.62 205 ASP A CA 1
ATOM 1690 C C . ASP A 1 205 ? -43.868 21.436 64.757 1.00 83.62 205 ASP A C 1
ATOM 1692 O O . ASP A 1 205 ? -44.673 22.056 65.450 1.00 83.62 205 ASP A O 1
ATOM 1696 N N . ILE A 1 206 ? -42.748 20.921 65.278 1.00 81.75 206 ILE A N 1
ATOM 1697 C CA . ILE A 1 206 ? -42.395 21.022 66.706 1.00 81.75 206 ILE A CA 1
ATOM 1698 C C . ILE A 1 206 ? -41.950 22.436 67.085 1.00 81.75 206 ILE A C 1
ATOM 1700 O O . ILE A 1 206 ? -42.260 22.911 68.178 1.00 81.75 206 ILE A O 1
ATOM 1704 N N . LEU A 1 207 ? -41.196 23.103 66.209 1.00 79.75 207 LEU A N 1
ATOM 1705 C CA . LEU A 1 207 ? -40.689 24.448 66.477 1.00 79.75 207 LEU A CA 1
ATOM 1706 C C . LEU A 1 207 ? -41.766 25.523 66.279 1.00 79.75 207 LEU A C 1
ATOM 1708 O O . LEU A 1 207 ? -41.679 26.568 66.916 1.00 79.75 207 LEU A O 1
ATOM 1712 N N . GLY A 1 208 ? -42.769 25.291 65.424 1.00 73.94 208 GLY A N 1
ATOM 1713 C CA . GLY A 1 208 ? -43.931 26.173 65.254 1.00 73.94 208 GLY A CA 1
ATOM 1714 C C . GLY A 1 208 ? -43.646 27.533 64.593 1.00 73.94 208 GLY A C 1
ATOM 1715 O O . GLY A 1 208 ? -44.554 28.351 64.463 1.00 73.94 208 GLY A O 1
ATOM 1716 N N . PHE A 1 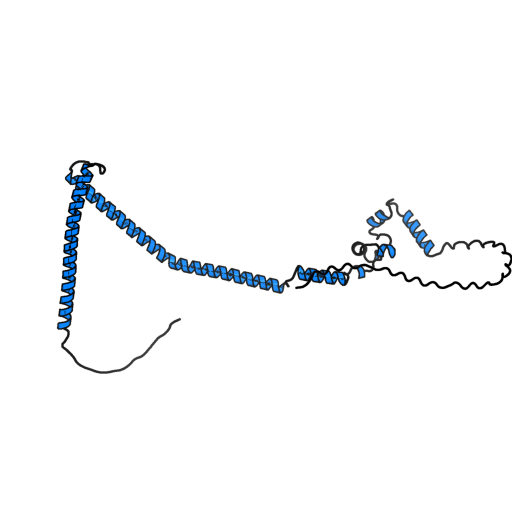209 ? -42.410 27.785 64.145 1.00 74.25 209 PHE A N 1
ATOM 1717 C CA . PHE A 1 209 ? -41.981 29.007 63.451 1.00 74.25 209 PHE A CA 1
ATOM 1718 C C . PHE A 1 209 ? -41.292 28.667 62.116 1.00 74.25 209 PHE A C 1
ATOM 1720 O O . PHE A 1 209 ? -40.762 27.569 61.942 1.00 74.25 209 PHE A O 1
ATOM 1727 N N . ARG A 1 210 ? -41.255 29.614 61.162 1.00 67.25 210 ARG A N 1
ATOM 1728 C CA . ARG A 1 210 ? -40.470 29.478 59.917 1.00 67.25 210 ARG A CA 1
ATOM 1729 C C . ARG A 1 210 ? -38.973 29.567 60.240 1.00 67.25 210 ARG A C 1
ATOM 1731 O O . ARG A 1 210 ? -38.412 30.655 60.222 1.00 67.25 210 ARG A O 1
ATOM 1738 N N . VAL A 1 211 ? -38.364 28.433 60.580 1.00 68.38 211 VAL A N 1
ATOM 1739 C CA . VAL A 1 211 ? -36.935 28.310 60.908 1.00 68.38 211 VAL A CA 1
ATOM 1740 C C . VAL A 1 211 ? -36.160 27.805 59.693 1.00 68.38 211 VAL A C 1
ATOM 1742 O O . VAL A 1 211 ? -36.594 26.865 59.015 1.00 68.38 211 VAL A O 1
ATOM 1745 N N . ASP A 1 212 ? -35.009 28.422 59.423 1.00 79.19 212 ASP A N 1
ATOM 1746 C CA . ASP A 1 212 ? -34.165 28.059 58.294 1.00 79.19 212 ASP A CA 1
ATOM 1747 C C . ASP A 1 212 ? -33.308 26.819 58.621 1.00 79.19 212 ASP A C 1
ATOM 1749 O O . ASP A 1 212 ? -32.776 26.694 59.726 1.00 79.19 212 ASP A O 1
ATOM 1753 N N . PRO A 1 213 ? -33.055 25.906 57.659 1.00 76.00 213 PRO A N 1
ATOM 1754 C CA . PRO A 1 213 ? -32.275 24.683 57.903 1.00 76.00 213 PRO A CA 1
ATOM 1755 C C . PRO A 1 213 ? -30.808 24.900 58.320 1.00 76.00 213 PRO A C 1
ATOM 1757 O O . PRO A 1 213 ? -30.080 23.936 58.557 1.00 76.00 213 PRO A O 1
ATOM 1760 N N . ARG A 1 214 ? -30.329 26.148 58.317 1.00 80.50 214 ARG A N 1
ATOM 1761 C CA . ARG A 1 214 ? -28.948 26.515 58.661 1.00 80.50 214 ARG A CA 1
ATOM 1762 C C . ARG A 1 214 ? -28.790 26.922 60.130 1.00 80.50 214 ARG A C 1
ATOM 1764 O O . ARG A 1 214 ? -27.648 26.941 60.599 1.00 80.50 214 ARG A O 1
ATOM 1771 N N . ASP A 1 215 ? -29.893 27.168 60.835 1.00 85.25 215 ASP A N 1
ATOM 1772 C CA . ASP A 1 215 ? -29.909 27.673 62.209 1.00 85.25 215 ASP A CA 1
ATOM 1773 C C . ASP A 1 215 ? -29.458 26.627 63.239 1.00 85.25 215 ASP A C 1
ATOM 1775 O O . ASP A 1 215 ? -29.690 25.425 63.091 1.00 85.25 215 ASP A O 1
ATOM 1779 N N . GLU A 1 216 ? -28.815 27.084 64.316 1.00 81.44 216 GLU A N 1
ATOM 1780 C CA . GLU A 1 216 ? -28.270 26.218 65.376 1.00 81.44 216 GLU A CA 1
ATOM 1781 C C . GLU A 1 216 ? -29.371 25.454 66.124 1.00 81.44 216 GLU A C 1
ATOM 1783 O O . GLU A 1 216 ? -29.268 24.243 66.313 1.00 81.44 216 GLU A O 1
ATOM 1788 N N . ARG A 1 217 ? -30.492 26.124 66.418 1.00 77.69 217 ARG A N 1
ATOM 1789 C CA . ARG A 1 217 ? -31.670 25.522 67.069 1.00 77.69 217 ARG A CA 1
ATOM 1790 C C . ARG A 1 217 ? -32.293 24.393 66.242 1.00 77.69 217 ARG A C 1
ATOM 1792 O O . ARG A 1 217 ? -32.792 23.417 66.795 1.00 77.69 217 ARG A O 1
ATOM 1799 N N . PHE A 1 218 ? -32.248 24.512 64.913 1.00 80.75 218 PHE A N 1
ATOM 1800 C CA . PHE A 1 218 ? -32.753 23.487 63.999 1.00 80.75 218 PHE A CA 1
ATOM 1801 C C . PHE A 1 218 ? -31.869 22.233 64.021 1.00 80.75 218 PHE A C 1
ATOM 1803 O O . PHE A 1 218 ? -32.377 21.114 64.013 1.00 80.75 218 PHE A O 1
ATOM 1810 N N . LYS A 1 219 ? -30.544 22.408 64.110 1.00 82.25 219 LYS A N 1
ATOM 1811 C CA . LYS A 1 219 ? -29.582 21.297 64.202 1.00 82.25 219 LYS A CA 1
ATOM 1812 C C . LYS A 1 219 ? -29.735 20.525 65.512 1.00 82.25 219 LYS A C 1
ATOM 1814 O O . LYS A 1 219 ? -29.762 19.300 65.480 1.00 82.25 219 LYS A O 1
ATOM 1819 N N . GLU A 1 220 ? -29.912 21.220 66.637 1.00 83.31 220 GLU A N 1
ATOM 1820 C CA . GLU A 1 220 ? -30.145 20.584 67.943 1.00 83.31 220 GLU A CA 1
ATOM 1821 C C . GLU A 1 220 ? -31.443 19.759 67.961 1.00 83.31 220 GLU A C 1
ATOM 1823 O O . GLU A 1 220 ? -31.451 18.611 68.416 1.00 83.31 220 GLU A O 1
ATOM 1828 N N . ALA A 1 221 ? -32.532 20.307 67.410 1.00 81.06 221 ALA A N 1
ATOM 1829 C CA . ALA A 1 221 ? -33.813 19.609 67.306 1.00 81.06 221 ALA A CA 1
ATOM 1830 C C . ALA A 1 221 ? -33.747 18.393 66.360 1.00 81.06 221 ALA A C 1
ATOM 1832 O O . ALA A 1 221 ? -34.277 17.325 66.683 1.00 81.06 221 ALA A O 1
ATOM 1833 N N . LEU A 1 222 ? -33.044 18.520 65.230 1.00 82.25 222 LEU A N 1
ATOM 1834 C CA . LEU A 1 222 ? -32.820 17.432 64.277 1.00 82.25 222 LEU A CA 1
ATOM 1835 C C . LEU A 1 222 ? -31.973 16.310 64.896 1.00 82.25 222 LEU A C 1
ATOM 1837 O O . LEU A 1 222 ? -32.325 15.138 64.780 1.00 82.25 222 LEU A O 1
ATOM 1841 N N . GLU A 1 223 ? -30.920 16.642 65.644 1.00 83.88 223 GLU A N 1
ATOM 1842 C CA . GLU A 1 223 ? -30.102 15.651 66.348 1.00 83.88 223 GLU A CA 1
ATOM 1843 C C . GLU A 1 223 ? -30.873 14.877 67.424 1.00 83.88 223 GLU A C 1
ATOM 1845 O O . GLU A 1 223 ? -30.650 13.675 67.606 1.00 83.88 223 GLU A O 1
ATOM 1850 N N . LEU A 1 224 ? -31.757 15.542 68.174 1.00 84.81 224 LEU A N 1
ATOM 1851 C CA . LEU A 1 224 ? -32.602 14.876 69.167 1.00 84.81 224 LEU A CA 1
ATOM 1852 C C . LEU A 1 224 ? -33.556 13.884 68.490 1.00 84.81 224 LEU A C 1
ATOM 1854 O O . LEU A 1 224 ? -33.677 12.744 68.949 1.00 84.81 224 LEU A O 1
ATOM 1858 N N . LYS A 1 225 ? -34.151 14.268 67.354 1.00 82.25 225 LYS A N 1
ATOM 1859 C CA . LYS A 1 225 ? -35.044 13.397 66.580 1.00 82.25 225 LYS A CA 1
ATOM 1860 C C . LYS A 1 225 ? -34.325 12.233 65.921 1.00 82.25 225 LYS A C 1
ATOM 1862 O O . LYS A 1 225 ? -34.762 11.093 66.073 1.00 82.25 225 LYS A O 1
ATOM 1867 N N . GLU A 1 226 ? -33.164 12.460 65.319 1.00 84.12 226 GLU A N 1
ATOM 1868 C CA . GLU A 1 226 ? -32.336 11.374 64.793 1.00 84.12 226 GLU A CA 1
ATOM 1869 C C . GLU A 1 226 ? -31.924 10.387 65.900 1.00 84.12 226 GLU A C 1
ATOM 1871 O O . GLU A 1 226 ? -31.904 9.172 65.684 1.00 84.12 226 GLU A O 1
ATOM 1876 N N . LYS A 1 227 ? -31.634 10.865 67.120 1.00 85.88 227 LYS A N 1
ATOM 1877 C CA . LYS A 1 227 ? -31.338 10.001 68.279 1.00 85.88 227 LYS A CA 1
ATOM 1878 C C . LYS A 1 227 ? -32.566 9.183 68.707 1.00 85.88 227 LYS A C 1
ATOM 1880 O O . LYS A 1 227 ? -32.405 8.006 69.050 1.00 85.88 227 LYS A O 1
ATOM 1885 N N . GLU A 1 228 ? -33.771 9.750 68.668 1.00 83.94 228 GLU A N 1
ATOM 1886 C CA . GLU A 1 228 ? -35.033 9.047 68.949 1.00 83.94 228 GLU A CA 1
ATOM 1887 C C . GLU A 1 228 ? -35.367 7.998 67.877 1.00 83.94 228 GLU A C 1
ATOM 1889 O O . GLU A 1 228 ? -35.601 6.830 68.206 1.00 83.94 228 GLU A O 1
ATOM 1894 N N . GLU A 1 229 ? -35.307 8.356 66.596 1.00 80.44 229 GLU A N 1
ATOM 1895 C CA . GLU A 1 229 ? -35.546 7.436 65.480 1.00 80.44 229 GLU A CA 1
ATOM 1896 C C . GLU A 1 229 ? -34.499 6.324 65.402 1.00 80.44 229 GLU A C 1
ATOM 1898 O O . GLU A 1 229 ? -34.813 5.164 65.119 1.00 80.44 229 GLU A O 1
ATOM 1903 N N . LYS A 1 230 ? -33.238 6.621 65.723 1.00 85.50 230 LYS A N 1
ATOM 1904 C CA . LYS A 1 230 ? -32.173 5.613 65.808 1.00 85.50 230 LYS A CA 1
ATOM 1905 C C . LYS A 1 230 ? -32.414 4.622 66.945 1.00 85.50 230 LYS A C 1
ATOM 1907 O O . LYS A 1 230 ? -32.085 3.445 66.800 1.00 85.50 230 LYS A O 1
ATOM 1912 N N . LYS A 1 231 ? -32.995 5.053 68.069 1.00 88.25 231 LYS A N 1
ATOM 1913 C CA . LYS A 1 231 ? -33.405 4.149 69.160 1.00 88.25 231 LYS A CA 1
ATOM 1914 C C . LYS A 1 231 ? -34.612 3.301 68.745 1.00 88.25 231 LYS A C 1
ATOM 1916 O O . LYS A 1 231 ? -34.560 2.080 68.902 1.00 88.25 231 LYS A O 1
ATOM 1921 N N . ARG A 1 232 ? -35.636 3.910 68.134 1.00 83.31 232 ARG A N 1
ATOM 1922 C CA . ARG A 1 232 ? -36.839 3.215 67.630 1.00 83.31 232 ARG A CA 1
ATOM 1923 C C . ARG A 1 232 ? -36.508 2.195 66.537 1.00 83.31 232 ARG A C 1
ATOM 1925 O O . ARG A 1 232 ? -36.912 1.041 66.633 1.00 83.31 232 ARG A O 1
ATOM 1932 N N . SER A 1 233 ? -35.688 2.562 65.555 1.00 82.75 233 SER A N 1
ATOM 1933 C CA . SER A 1 233 ? -35.254 1.660 64.479 1.00 82.75 233 SER A CA 1
ATOM 1934 C C . SER A 1 233 ? -34.368 0.515 64.979 1.00 82.75 233 SER A C 1
ATOM 1936 O O . SER A 1 233 ? -34.454 -0.595 64.460 1.00 82.75 233 SER A O 1
ATOM 1938 N N . LYS A 1 234 ? -33.538 0.731 66.009 1.00 86.81 234 LYS A N 1
ATOM 1939 C CA . LYS A 1 234 ? -32.786 -0.351 66.667 1.00 86.81 234 LYS A CA 1
ATOM 1940 C C . LYS A 1 234 ? -33.705 -1.316 67.419 1.00 86.81 234 LYS A C 1
ATOM 1942 O O . LYS A 1 234 ? -33.478 -2.518 67.327 1.00 86.81 234 LYS A O 1
ATOM 1947 N N . ALA A 1 235 ? -34.718 -0.819 68.128 1.00 83.44 235 ALA A N 1
ATOM 1948 C CA . ALA A 1 235 ? -35.705 -1.659 68.810 1.00 83.44 235 ALA A CA 1
ATOM 1949 C C . ALA A 1 235 ? -36.542 -2.472 67.807 1.00 83.44 235 ALA A C 1
ATOM 1951 O O . ALA A 1 235 ? -36.628 -3.689 67.932 1.00 83.44 235 ALA A O 1
ATOM 1952 N N . ALA A 1 236 ? -37.034 -1.838 66.738 1.00 84.06 236 ALA A N 1
ATOM 1953 C CA . ALA A 1 236 ? -37.755 -2.518 65.662 1.00 84.06 236 ALA A CA 1
ATOM 1954 C C . ALA A 1 236 ? -36.890 -3.572 64.943 1.00 84.06 236 ALA A C 1
ATOM 1956 O O . ALA A 1 236 ? -37.365 -4.658 64.635 1.00 84.06 236 ALA A O 1
ATOM 1957 N N . LYS A 1 237 ? -35.591 -3.304 64.727 1.00 86.19 237 LYS A N 1
ATOM 1958 C CA . LYS A 1 237 ? -34.649 -4.295 64.172 1.00 86.19 237 LYS A CA 1
ATOM 1959 C C . LYS A 1 237 ? -34.401 -5.479 65.107 1.00 86.19 237 LYS A C 1
ATOM 1961 O O . LYS A 1 237 ? -34.127 -6.565 64.607 1.00 86.19 237 LYS A O 1
ATOM 1966 N N . LYS A 1 238 ? -34.440 -5.285 66.430 1.00 86.44 238 LYS A N 1
ATOM 1967 C CA . LYS A 1 238 ? -34.339 -6.383 67.406 1.00 86.44 238 LYS A CA 1
ATOM 1968 C C . LYS A 1 238 ? -35.600 -7.247 67.371 1.00 86.44 238 LYS A C 1
ATOM 1970 O O . LYS A 1 238 ? -35.482 -8.440 67.135 1.00 86.44 238 LYS A O 1
ATOM 1975 N N . LEU A 1 239 ? -36.776 -6.622 67.417 1.00 85.06 239 LEU A N 1
ATOM 1976 C CA . LEU A 1 239 ? -38.065 -7.313 67.309 1.00 85.06 239 LEU A CA 1
ATOM 1977 C C . LEU A 1 239 ? -38.220 -8.072 65.982 1.00 85.06 239 LEU A C 1
ATOM 1979 O O . LEU A 1 239 ? -38.618 -9.227 65.979 1.00 85.06 239 LEU A O 1
ATOM 1983 N N . ALA A 1 240 ? -37.830 -7.481 64.849 1.00 83.69 240 ALA A N 1
ATOM 1984 C CA . ALA A 1 240 ? -37.886 -8.160 63.552 1.00 83.69 240 ALA A CA 1
ATOM 1985 C C . ALA A 1 240 ? -36.896 -9.335 63.445 1.00 83.69 240 ALA A C 1
ATOM 1987 O O . ALA A 1 240 ? -37.142 -10.287 62.708 1.00 83.69 240 ALA A O 1
ATOM 1988 N N . LYS A 1 241 ? -35.762 -9.283 64.158 1.00 84.69 241 LYS A N 1
ATOM 1989 C CA . LYS A 1 241 ? -34.846 -10.428 64.268 1.00 84.69 241 LYS A CA 1
ATOM 1990 C C . LYS A 1 241 ? -35.450 -11.525 65.139 1.00 84.69 241 LYS A C 1
ATOM 1992 O O . LYS A 1 241 ? -35.401 -12.676 64.737 1.00 84.69 241 LYS A O 1
ATOM 1997 N N . GLU A 1 242 ? -36.037 -11.167 66.276 1.00 83.62 242 GLU A N 1
ATOM 1998 C CA . GLU A 1 242 ? -36.729 -12.102 67.170 1.00 83.62 242 GLU A CA 1
ATOM 1999 C C . GLU A 1 242 ? -37.899 -12.792 66.453 1.00 83.62 242 GLU A C 1
ATOM 2001 O O . GLU A 1 242 ? -38.005 -14.011 66.500 1.00 83.62 242 GLU A O 1
ATOM 2006 N N . GLN A 1 243 ? -38.696 -12.050 65.680 1.00 82.69 243 GLN A N 1
ATOM 2007 C CA . GLN A 1 243 ? -39.767 -12.603 64.843 1.00 82.69 243 GLN A CA 1
ATOM 2008 C C . GLN A 1 243 ? -39.233 -13.530 63.746 1.00 82.69 243 GLN A C 1
ATOM 2010 O O . GLN A 1 243 ? -39.730 -14.637 63.606 1.00 82.69 243 GLN A O 1
ATOM 2015 N N . ARG A 1 244 ? -38.164 -13.153 63.026 1.00 83.88 244 ARG A N 1
ATOM 2016 C CA . ARG A 1 244 ? -37.540 -14.047 62.029 1.00 83.88 244 ARG A CA 1
ATOM 2017 C C . ARG A 1 244 ? -37.002 -15.341 62.639 1.00 83.88 244 ARG A C 1
ATOM 2019 O O . ARG A 1 244 ? -37.092 -16.376 61.991 1.00 83.88 244 ARG A O 1
ATOM 2026 N N . MET A 1 245 ? -36.450 -15.285 63.851 1.00 80.88 245 MET A N 1
ATOM 2027 C CA . MET A 1 245 ? -35.990 -16.475 64.576 1.00 80.88 245 MET A CA 1
ATOM 2028 C C . MET A 1 245 ? -37.169 -17.352 65.016 1.00 80.88 245 MET A C 1
ATOM 2030 O O . MET A 1 245 ? -37.095 -18.569 64.896 1.00 80.88 245 MET A O 1
ATOM 2034 N N . LEU A 1 246 ? -38.271 -16.750 65.477 1.00 82.25 246 LEU A N 1
ATOM 2035 C CA . LEU A 1 246 ? -39.500 -17.474 65.818 1.00 82.25 246 LEU A CA 1
ATOM 2036 C C . LEU A 1 246 ? -40.172 -18.095 64.586 1.00 82.25 246 LEU A C 1
ATOM 2038 O O . LEU A 1 246 ? -40.654 -19.218 64.672 1.00 82.25 246 LEU A O 1
ATOM 2042 N N . ASP A 1 247 ? -40.165 -17.413 63.441 1.00 84.12 247 ASP A N 1
ATOM 2043 C CA . ASP A 1 247 ? -40.694 -17.936 62.177 1.00 84.12 247 ASP A CA 1
ATOM 2044 C C . ASP A 1 247 ? -39.825 -19.077 61.627 1.00 84.12 247 ASP A C 1
ATOM 2046 O O . ASP A 1 247 ? -40.347 -20.029 61.053 1.00 84.12 247 ASP A O 1
ATOM 2050 N N . GLN A 1 248 ? -38.501 -19.007 61.809 1.00 81.31 248 GLN A N 1
ATOM 2051 C CA . GLN A 1 248 ? -37.590 -20.114 61.497 1.00 81.31 248 GLN A CA 1
ATOM 2052 C C . GLN A 1 248 ? -37.841 -21.318 62.415 1.00 81.31 248 GLN A C 1
ATOM 2054 O O . GLN A 1 248 ? -38.001 -22.424 61.913 1.00 81.31 248 GLN A O 1
ATOM 2059 N N . LEU A 1 249 ? -37.990 -21.100 63.727 1.00 80.62 249 LEU A N 1
ATOM 2060 C CA . LEU A 1 249 ? -38.338 -22.151 64.694 1.00 80.62 249 LEU A CA 1
ATOM 2061 C C . LEU A 1 249 ? -39.715 -22.775 64.418 1.00 80.62 249 LEU A C 1
ATOM 2063 O O . LEU A 1 249 ? -39.861 -23.985 64.533 1.00 80.62 249 LEU A O 1
ATOM 2067 N N . ARG A 1 250 ? -40.720 -21.983 64.023 1.00 78.62 250 ARG A N 1
ATOM 2068 C CA . ARG A 1 250 ? -42.043 -22.496 63.621 1.00 78.62 250 ARG A CA 1
ATOM 2069 C C . ARG A 1 250 ? -41.961 -23.358 62.364 1.00 78.62 250 ARG A C 1
ATOM 2071 O O . ARG A 1 250 ? -42.494 -24.457 62.375 1.00 78.62 250 ARG A O 1
ATOM 2078 N N . LYS A 1 251 ? -41.224 -22.924 61.336 1.00 80.12 251 LYS A N 1
ATOM 2079 C CA . LYS A 1 251 ? -40.998 -23.721 60.115 1.00 80.12 251 LYS A CA 1
ATOM 2080 C C . LYS A 1 251 ? -40.236 -25.021 60.382 1.00 80.12 251 LYS A C 1
ATOM 2082 O O . LYS A 1 251 ? -40.497 -26.022 59.731 1.00 80.12 251 LYS A O 1
ATOM 2087 N N . GLU A 1 252 ? -39.316 -25.020 61.344 1.00 76.19 252 GLU A N 1
ATOM 2088 C CA . GLU A 1 252 ? -38.600 -26.226 61.781 1.00 76.19 252 GLU A CA 1
ATOM 2089 C C . GLU A 1 252 ? -39.460 -27.182 62.630 1.00 76.19 252 GLU A C 1
ATOM 2091 O O . GLU A 1 252 ? -39.122 -28.360 62.733 1.00 76.19 252 GLU A O 1
ATOM 2096 N N . VAL A 1 253 ? -40.542 -26.699 63.251 1.00 73.00 253 VAL A N 1
ATOM 2097 C CA . VAL A 1 253 ? -41.517 -27.524 63.989 1.00 73.00 253 VAL A CA 1
ATOM 2098 C C . VAL A 1 253 ? -42.591 -28.068 63.045 1.00 73.00 253 VAL A C 1
ATOM 2100 O O . VAL A 1 253 ? -42.841 -29.266 63.067 1.00 73.00 253 VAL A O 1
ATOM 2103 N N . GLU A 1 254 ? -43.142 -27.239 62.155 1.00 65.88 254 GLU A N 1
ATOM 2104 C CA . GLU A 1 254 ? -44.114 -27.654 61.128 1.00 65.88 254 GLU A CA 1
ATOM 2105 C C . GLU A 1 254 ? -43.490 -28.667 60.149 1.00 65.88 254 GLU A C 1
ATOM 2107 O O . GLU A 1 254 ? -44.082 -29.709 59.879 1.00 65.88 254 GLU A O 1
ATOM 2112 N N . GLY A 1 255 ? -42.230 -28.466 59.738 1.00 58.84 255 GLY A N 1
ATOM 2113 C CA . GLY A 1 255 ? -41.485 -29.452 58.944 1.00 58.84 255 GLY A CA 1
ATOM 2114 C C . GLY A 1 255 ? -41.174 -30.772 59.671 1.00 58.84 255 GLY A C 1
ATOM 2115 O O . GLY A 1 255 ? -40.802 -31.739 59.020 1.00 58.84 255 GLY A O 1
ATOM 2116 N N . LYS A 1 256 ? -41.329 -30.843 61.004 1.00 56.22 256 LYS A N 1
ATOM 2117 C CA . LYS A 1 256 ? -41.195 -32.083 61.802 1.00 56.22 256 LYS A CA 1
ATOM 2118 C C . LYS A 1 256 ? -42.536 -32.744 62.129 1.00 56.22 256 LYS A C 1
ATOM 2120 O O . LYS A 1 256 ? -42.548 -33.911 62.518 1.00 56.22 256 LYS A O 1
ATOM 2125 N N . GLU A 1 257 ? -43.644 -32.017 62.013 1.00 54.59 257 GLU A N 1
ATOM 2126 C CA . GLU A 1 257 ? -44.998 -32.565 62.146 1.00 54.59 257 GLU A CA 1
ATOM 2127 C C . GLU A 1 257 ? -45.455 -33.213 60.827 1.00 54.59 257 GLU A C 1
ATOM 2129 O O . GLU A 1 257 ? -46.020 -34.304 60.865 1.00 54.59 257 GLU A O 1
ATOM 2134 N N . GLU A 1 258 ? -45.075 -32.658 59.667 1.00 51.84 258 GLU A N 1
ATOM 2135 C CA . GLU A 1 258 ? -45.325 -33.280 58.352 1.00 51.84 258 GLU A CA 1
ATOM 2136 C C . GLU A 1 258 ? -44.520 -34.583 58.126 1.00 51.84 258 GLU A C 1
ATOM 2138 O O . GLU A 1 258 ? -44.988 -35.485 57.434 1.00 51.84 258 GLU A O 1
ATOM 2143 N N . GLU A 1 259 ? -43.363 -34.764 58.779 1.00 51.19 259 GLU A N 1
ATOM 2144 C CA . GLU A 1 259 ? -42.608 -36.034 58.760 1.00 51.19 259 GLU A CA 1
ATOM 2145 C C . GLU A 1 259 ? -43.195 -37.125 59.688 1.00 51.19 259 GLU A C 1
ATOM 2147 O O . GLU A 1 259 ? -42.744 -38.269 59.643 1.00 51.19 259 GLU A O 1
ATOM 2152 N N . LYS A 1 260 ? -44.210 -36.823 60.519 1.00 47.41 260 LYS A N 1
ATOM 2153 C CA . LYS A 1 260 ? -44.874 -37.809 61.403 1.00 47.41 260 LYS A CA 1
ATOM 2154 C C . LYS A 1 260 ? -46.257 -38.271 60.940 1.00 47.41 260 LYS A C 1
ATOM 2156 O O . LYS A 1 260 ? -46.763 -39.241 61.501 1.00 47.41 260 LYS A O 1
ATOM 2161 N N . GLU A 1 261 ? -46.848 -37.637 59.929 1.00 45.19 261 GLU A N 1
ATOM 2162 C CA . GLU A 1 261 ? -48.148 -38.039 59.360 1.00 45.19 261 GLU A CA 1
ATOM 2163 C C . GLU A 1 261 ? -48.028 -38.773 58.005 1.00 45.19 261 GLU A C 1
ATOM 2165 O O . GLU A 1 261 ? -49.024 -39.265 57.484 1.00 45.19 261 GLU A O 1
ATOM 2170 N N . GLY A 1 262 ? -46.810 -38.915 57.459 1.00 41.69 262 GLY A N 1
ATOM 2171 C CA . GLY A 1 262 ? -46.533 -39.588 56.178 1.00 41.69 262 GLY A CA 1
ATOM 2172 C C . GLY A 1 262 ? -46.066 -41.052 56.246 1.00 41.69 262 GLY A C 1
ATOM 2173 O O . GLY A 1 262 ? -45.766 -41.617 55.200 1.00 41.69 262 GLY A O 1
ATOM 2174 N N . ASP A 1 263 ? -45.994 -41.676 57.428 1.00 43.12 263 ASP A N 1
ATOM 2175 C CA . ASP A 1 263 ? -45.500 -43.057 57.604 1.00 43.12 263 ASP A CA 1
ATOM 2176 C C . ASP A 1 263 ? -46.621 -44.002 58.082 1.00 43.12 263 ASP A C 1
ATOM 2178 O O . ASP A 1 263 ? -46.698 -44.369 59.257 1.00 43.12 263 ASP A O 1
ATOM 2182 N N . LYS A 1 264 ? -47.562 -44.304 57.174 1.00 40.56 264 LYS A N 1
ATOM 2183 C CA . LYS A 1 264 ? -48.476 -45.469 57.178 1.00 40.56 264 LYS A CA 1
ATOM 2184 C C . LYS A 1 264 ? -49.345 -45.458 55.910 1.00 40.56 264 LYS A C 1
ATOM 2186 O O . LYS A 1 264 ? -50.421 -44.872 55.928 1.00 40.56 264 LYS A O 1
ATOM 2191 N N . ASP A 1 265 ? -48.866 -46.078 54.833 1.00 34.12 265 ASP A N 1
ATOM 2192 C CA . ASP A 1 265 ? -49.560 -47.165 54.109 1.00 34.12 265 ASP A CA 1
ATOM 2193 C C . ASP A 1 265 ? -48.659 -47.655 52.956 1.00 34.12 265 ASP A C 1
ATOM 2195 O O . ASP A 1 265 ? -48.407 -46.933 51.990 1.00 34.12 265 ASP A O 1
ATOM 2199 N N . ASP A 1 266 ? -48.143 -48.877 53.087 1.00 39.12 266 ASP A N 1
ATOM 2200 C CA . ASP A 1 266 ? -47.415 -49.609 52.048 1.00 39.12 266 ASP A CA 1
ATOM 2201 C C . ASP A 1 266 ? -48.400 -50.480 51.246 1.00 39.12 266 ASP A C 1
ATOM 2203 O O . ASP A 1 266 ? -49.204 -51.197 51.840 1.00 39.12 266 ASP A O 1
ATOM 2207 N N . GLY A 1 267 ? -48.229 -50.557 49.918 1.00 37.88 267 GLY A N 1
ATOM 2208 C CA . GLY A 1 267 ? -48.353 -51.851 49.226 1.00 37.88 267 GLY A CA 1
ATOM 2209 C C . GLY A 1 267 ? -49.243 -51.976 47.977 1.00 37.88 267 GLY A C 1
ATOM 2210 O O . GLY A 1 267 ? -50.460 -52.082 48.070 1.00 37.88 267 GLY A O 1
ATOM 2211 N N . GLU A 1 268 ? -48.553 -52.216 46.847 1.00 36.94 268 GLU A N 1
ATOM 2212 C CA . GLU A 1 268 ? -48.834 -53.245 45.814 1.00 36.94 268 GLU A CA 1
ATOM 2213 C C . GLU A 1 268 ? -49.762 -52.953 44.600 1.00 36.94 268 GLU A C 1
ATOM 2215 O O . GLU A 1 268 ? -50.984 -52.995 44.706 1.00 36.94 268 GLU A O 1
ATOM 2220 N N . LYS A 1 269 ? -49.186 -52.841 43.378 1.00 35.41 269 LYS A N 1
ATOM 2221 C CA . LYS A 1 269 ? -49.100 -53.943 42.372 1.00 35.41 269 LYS A CA 1
ATOM 2222 C C . LYS A 1 269 ? -48.510 -53.556 40.997 1.00 35.41 269 LYS A C 1
ATOM 2224 O O . LYS A 1 269 ? -48.441 -52.395 40.619 1.00 35.41 269 LYS A O 1
ATOM 2229 N N . GLU A 1 270 ? -48.064 -54.613 40.317 1.00 38.03 270 GLU A N 1
ATOM 2230 C CA . GLU A 1 270 ? -47.221 -54.769 39.120 1.00 38.03 270 GLU A CA 1
ATOM 2231 C C . GLU A 1 270 ? -47.812 -54.384 37.743 1.00 38.03 270 GLU A C 1
ATOM 2233 O O . GLU A 1 270 ? -49.026 -54.391 37.555 1.00 38.03 270 GLU A O 1
ATOM 2238 N N . GLY A 1 271 ? -46.888 -54.253 36.767 1.00 37.38 271 GLY A N 1
ATOM 2239 C CA . GLY A 1 271 ? -47.031 -54.565 35.326 1.00 37.38 271 GLY A CA 1
ATOM 2240 C C . GLY A 1 271 ? -47.640 -53.477 34.431 1.00 37.38 271 GLY A C 1
ATOM 2241 O O . GLY A 1 271 ? -48.490 -52.723 34.876 1.00 37.38 271 GLY A O 1
ATOM 2242 N N . ASP A 1 272 ? -47.365 -53.330 33.133 1.00 37.50 272 ASP A N 1
ATOM 2243 C CA . ASP A 1 272 ? -46.323 -53.713 32.163 1.00 37.50 272 ASP A CA 1
ATOM 2244 C C . ASP A 1 272 ? -46.695 -52.949 30.849 1.00 37.50 272 ASP A C 1
ATOM 2246 O O . ASP A 1 272 ? -47.794 -52.407 30.734 1.00 37.50 272 ASP A O 1
ATOM 2250 N N . GLU A 1 273 ? -45.800 -52.932 29.858 1.00 39.06 273 GLU A N 1
ATOM 2251 C CA . GLU A 1 273 ? -46.023 -52.664 28.423 1.00 39.06 273 GLU A CA 1
ATOM 2252 C C . GLU A 1 273 ? -46.169 -51.210 27.894 1.00 39.06 273 GLU A C 1
ATOM 2254 O O . GLU A 1 273 ? -47.237 -50.613 27.807 1.00 39.06 273 GLU A O 1
ATOM 2259 N N . GLY A 1 274 ? -45.054 -50.699 27.352 1.00 41.84 274 GLY A N 1
ATOM 2260 C CA . GLY A 1 274 ? -44.876 -50.525 25.898 1.00 41.84 274 GLY A CA 1
ATOM 2261 C C . GLY A 1 274 ? -45.700 -49.484 25.112 1.00 41.84 274 GLY A C 1
ATOM 2262 O O . GLY A 1 274 ? -46.882 -49.679 24.849 1.00 41.84 274 GLY A O 1
ATOM 2263 N N . LYS A 1 275 ? -44.995 -48.471 24.566 1.00 47.81 275 LYS A N 1
ATOM 2264 C CA . LYS A 1 275 ? -45.063 -47.906 23.180 1.00 47.81 275 LYS A CA 1
ATOM 2265 C C . LYS A 1 275 ? -44.337 -46.549 23.167 1.00 47.81 275 LYS A C 1
ATOM 2267 O O . LYS A 1 275 ? -44.802 -45.579 23.739 1.00 47.81 275 LYS A O 1
ATOM 2272 N N . SER A 1 276 ? -43.074 -46.486 22.750 1.00 41.31 276 SER A N 1
ATOM 2273 C CA . SER A 1 276 ? -42.610 -46.233 21.375 1.00 41.31 276 SER A CA 1
ATOM 2274 C C . SER A 1 276 ? -43.098 -44.906 20.759 1.00 41.31 276 SER A C 1
ATOM 2276 O O . SER A 1 276 ? -44.284 -44.777 20.472 1.00 41.31 276 SER A O 1
ATOM 2278 N N . LEU A 1 277 ? -42.128 -44.031 20.438 1.00 51.91 277 LEU A N 1
ATOM 2279 C CA . LEU A 1 277 ? -41.868 -43.401 19.125 1.00 51.91 277 LEU A CA 1
ATOM 2280 C C . LEU A 1 277 ? -41.731 -41.865 19.081 1.00 51.91 277 LEU A C 1
ATOM 2282 O O . LEU A 1 277 ? -42.651 -41.131 19.405 1.00 51.91 277 LEU A O 1
ATOM 2286 N N . HIS A 1 278 ? -40.605 -41.475 18.455 1.00 43.16 278 HIS A N 1
ATOM 2287 C CA . HIS A 1 278 ? -40.344 -40.265 17.653 1.00 43.16 278 HIS A CA 1
ATOM 2288 C C . HIS A 1 278 ? -40.210 -38.927 18.401 1.00 43.16 278 HIS A C 1
ATOM 2290 O O . HIS A 1 278 ? -41.070 -38.541 19.168 1.00 43.16 278 HIS A O 1
ATOM 2296 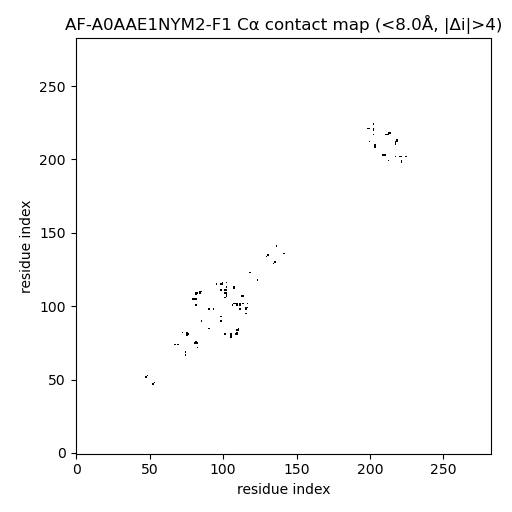N N . GLY A 1 279 ? -39.188 -38.098 18.189 1.00 48.09 279 GLY A N 1
ATOM 2297 C CA . GLY A 1 279 ? -38.078 -38.048 17.234 1.00 48.09 279 GLY A CA 1
ATOM 2298 C C . GLY A 1 279 ? -37.292 -36.754 17.535 1.00 48.09 279 GLY A C 1
ATOM 2299 O O . GLY A 1 279 ? -37.866 -35.813 18.065 1.00 48.09 279 GLY A O 1
ATOM 2300 N N . LYS A 1 280 ? -35.958 -36.751 17.399 1.00 50.84 280 LYS A N 1
ATOM 2301 C CA . LYS A 1 280 ? -35.233 -36.123 16.267 1.00 50.84 280 LYS A CA 1
ATOM 2302 C C . LYS A 1 280 ? -35.318 -34.574 16.307 1.00 50.84 280 LYS A C 1
ATOM 2304 O O . LYS A 1 280 ? -36.405 -34.034 16.324 1.00 50.84 280 LYS A O 1
ATOM 2309 N N . VAL A 1 281 ? -34.262 -33.766 16.248 1.00 49.06 281 VAL A N 1
ATOM 2310 C CA . VAL A 1 281 ? -32.826 -33.964 16.041 1.00 49.06 281 VAL A CA 1
ATOM 2311 C C . VAL A 1 281 ? -32.141 -32.635 16.358 1.00 49.06 281 VAL A C 1
ATOM 2313 O O . VAL A 1 281 ? -32.709 -31.567 16.149 1.00 49.06 281 VAL A O 1
ATOM 2316 N N . ILE A 1 282 ? -30.917 -32.751 16.848 1.00 45.22 282 ILE A N 1
ATOM 2317 C CA . ILE A 1 282 ? -29.913 -31.697 16.941 1.00 45.22 282 ILE A CA 1
ATOM 2318 C C . ILE A 1 282 ? -29.341 -31.459 15.540 1.00 45.22 282 ILE A C 1
ATOM 2320 O O . ILE A 1 282 ? -28.818 -32.407 14.951 1.00 45.22 282 ILE A O 1
ATOM 2324 N N . VAL A 1 283 ? -29.377 -30.217 15.056 1.00 55.28 283 VAL A N 1
ATOM 2325 C CA . VAL A 1 283 ? -28.314 -29.624 14.225 1.00 55.28 283 VAL A CA 1
ATOM 2326 C C . VAL A 1 283 ? -28.091 -28.204 14.717 1.00 55.28 283 VAL A C 1
ATOM 2328 O O . VAL A 1 283 ? -29.100 -27.475 14.827 1.00 55.28 283 VAL A O 1
#

InterPro domains:
  IPR018472 Large ribosomal subunit protein mL64 [PF10147] (55-251)
  IPR018472 Large ribosomal subunit protein mL64 [PTHR31761] (58-257)
  IPR043035 Large ribosomal subunit protein mL64 domain superfamily [G3DSA:6.10.280.120] (68-195)

pLDDT: mean 77.81, std 19.09, range [34.12, 98.5]

Secondary structure (DSSP, 8-state):
------------------PPP------------------PPPPPP--S--HHHHHHHHHHHHHHH--S---HHHHHHHTTPPPSPPPHHHHHHS-HHHHHHHHHHHGGGG---GGGGSPPHHHHHHHHHHHHHH--S-HHHHHHHHHHHHHHHHHHHHHHHHHHHHHHHHHHHHHHHHHHHHHHHHHHHHHHHHHHHHHHHHHHHHH-S---TTSHHHHHHHHHHHHHHHHHHHHHHHHHHHHHHHHHHHHHHHHHHTTTSS---------------------

Radius of gyration: 63.57 Å; Cα contacts (8 Å, |Δi|>4): 57; chains: 1; bounding box: 135×84×140 Å

Solvent-accessible surface area (backbone atoms only — not comparable to full-atom values): 17964 Å² total; per-residue (Å²): 136,85,85,90,84,87,83,82,85,78,86,78,86,80,84,82,86,81,88,81,84,84,80,85,75,90,75,82,90,75,81,81,75,83,82,73,83,76,76,72,75,75,76,74,81,78,71,75,84,40,77,73,48,50,55,54,50,50,53,54,50,52,58,70,68,54,80,80,80,59,56,72,69,59,46,26,60,77,67,72,43,57,74,80,67,67,50,76,68,54,57,70,71,47,54,66,70,56,53,42,48,46,32,71,76,42,38,76,74,35,71,59,65,72,72,69,66,52,78,50,76,67,54,50,51,51,50,51,52,48,46,49,70,78,52,72,67,53,72,70,54,53,52,53,51,54,52,49,53,53,49,52,52,50,50,53,52,48,53,53,49,54,51,50,51,56,50,56,69,49,42,62,58,52,51,52,56,48,50,53,50,51,54,50,50,52,50,53,52,49,54,52,48,52,53,50,48,52,55,51,50,56,52,38,66,74,67,73,52,100,73,61,95,83,42,68,70,51,52,55,53,49,52,54,47,51,54,51,51,53,51,50,51,51,51,51,54,49,52,54,48,52,49,52,51,51,53,50,52,48,52,60,46,54,63,53,52,60,69,67,74,72,81,83,84,88,85,90,87,82,89,82,81,90,82,89,85,89,77,89,80,92,130

=== Feature glossary ===
The record interleaves many kinds of information about one protein. Here is each kind framed as the question it answers.

Q: What does the local fold look like, residue by residue?
A: A 3Di character summarizes, for each residue, the relative orientation of the Cα frame of its nearest spatial neighbor. Because it encodes fold topology rather than chemistry, 3Di alignments detect remote structural similarity that sequence alignment misses.

Q: Which residues are in helices, strands, or loops?
A: Secondary structure is the local, repeating backbone conformation. DSSP classifies it into eight states by reading the hydrogen-bond network: three helix types (H, G, I), two β types (E, B), two non-regular types (T, S), and unstructured coil (-).

Q: How big and how compact is the whole molecule?
A: Three whole-structure scalars: the radius of gyration (RMS distance of Cα from centroid, in Å), the count of Cα–Cα contacts (pairs closer than 8 Å and separated by more than four residues in sequence — i.e. tertiary, not local, contacts), and the bounding-box dimensions. Together they distinguish compact globular folds from extended fibres or disordered chains.

Q: How confident is the AlphaFold model at each residue?
A: For AlphaFold models, the B-factor field carries pLDDT — the model's own estimate of local accuracy on a 0–100 scale. Regions with pLDDT<50 should be treated as essentially unmodeled; they often correspond to intrinsically disordered segments.

Q: What family and function is it annotated with?
A: Functional annotations link the protein to curated databases. InterPro entries identify conserved domains and families by matching the sequence against member-database signatures (Pfam, PROSITE, CDD, …). Gene Ontology (GO) terms describe molecular function, biological process, and cellular component in a controlled vocabulary. CATH places the structure in a hierarchical fold classification (Class/Architecture/Topology/Homologous-superfamily). The organism is the source species.

Q: What known structures does this most resemble?
A: Nearest PDB neighbors are the top structural matches found by Foldseek when searching this structure against the entire Protein Data Bank. Each hit reports a TM-score (0 to 1; >0.5 almost always implies the same fold) and an E-value. These are *structural* homologs — they may share no detectable sequence similarity.

Q: Which residues are buried vs exposed?
A: Solvent-accessible surface area (SASA) is the area in Å² traced out by the centre of a 1.4 Å probe sphere (a water molecule) rolled over the protein's van der Waals surface (Shrake–Rupley / Lee–Richards construction). Buried residues have near-zero SASA; fully exposed residues can exceed 200 Å². The total SASA scales roughly with the number of surface residues.

Q: What are the backbone torsion angles?
A: φ (phi) and ψ (psi) are the two rotatable backbone dihedrals per residue: φ is the C(i-1)–N–Cα–C torsion, ψ is the N–Cα–C–N(i+1) torsion, both in degrees on (−180°, 180°]. α-helical residues cluster near (−60°, −45°); β-strand residues near (−120°, +130°). A Ramachandran plot is simply a scatter of (φ, ψ) for every residue.

Q: Are the domains correctly placed relative to each other?
A: Predicted aligned error is AlphaFold's pairwise confidence. Unlike pLDDT (per-residue), PAE is per-residue-pair and captures whether two parts of the structure are correctly placed relative to each other. Units are ångströms of expected positional error.

Q: What if only a Cα trace is available?
A: P-SEA three-state annotation labels each residue as helix, strand, or coil based purely on the geometry of the Cα trace. It serves as a fallback when the full backbone (and thus DSSP) is unavailable.

Q: What is the amino-acid chain?
A: This is the polypeptide sequence — one letter per residue, N-terminus first. Length ranges from a few dozen residues for small domains to over a thousand for large multi-domain proteins.

Q: What do the rendered images show?
A: The six renders are orthographic views along the three Cartesian axes in both directions. Representation (cartoon, sticks, or surface) and color scheme (sequence-rainbow or by-chain) vary across proteins so the training set covers all the common visualization conventions.

Q: What do the diagnostic plots show?
A: Plot images: a contact map (which residues are close in 3D, as an N×N binary image), a Ramachandran scatter (backbone torsion angles, revealing secondary-structure composition at a glance), and — for AlphaFold structures — a PAE heatmap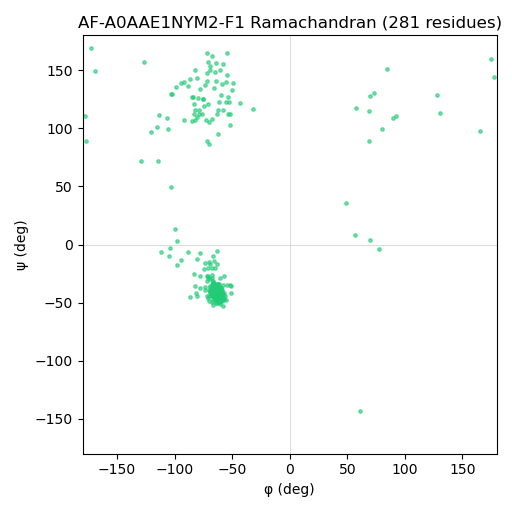 (pairwise prediction confidence).

Q: How mobile is each atom in the crystal?
A: B-factor (Debye–Waller factor) reflects atomic displacement in the crystal lattice. It is an experimental observable (units Å²), not a prediction; low values mean the atom is pinned down, high values mean it moves or is heterogeneous across the crystal.

Q: Where is each backbone atom in 3D?
A: The mmCIF table is the protein's shape written out atom by atom. For each backbone N, Cα, C, and carbonyl O, it records an (x, y, z) coordinate triple in Å plus the residue type, chain letter, and residue number.